Protein AF-A0A9E8LY35-F1 (afdb_monomer_lite)

Organism: NCBI:txid2980027

InterPro domains:
  IPR018647 Schlafen group 3-like, DNA/RNA helicase domain [PF09848] (16-147)
  IPR027417 P-loop containing nucleoside triphosphate hydrolase [G3DSA:3.40.50.300] (6-146)
  IPR027417 P-loop containing nucleoside triphosphate hydrolase [SSF52540] (18-127)

Foldseek 3Di:
DDPVVVCCCPVVVDPDDDLVRCCVPCQPPPVVVQQVAQEDEAEQQQQDFQVSNVSVLVSCVPHNHHYHYDHDLVDDDDPRGCNCVVVVVVVVVPPPDDDDDDPDDPDDDPLRVQVVVCQFFVVSDDPPRDNPFKDKDKFQDLVVLLVVVVVVVVVVAQEEDADDDPPDDFPNVSRDDPPHHYPVRCPVHDDQKYKYKDWPQWDDDPGGTDGDDRVPDDDGGIIMMMIGD

Radius of gyration: 21.64 Å; chains: 1; bounding box: 52×40×58 Å

Secondary structure (DSSP, 8-state):
--HHHHHHHHTT------HHHHIIIIIIS-GGGGGG-SEEEETTGGGSBHHHHHHHHHHHTTS--EEEE---TT--S-TTB-TTHHHHHHHHHGGG----------S--HHHHHHHHHHHBGGG--TT---TT--EEEES-HHHHHHHHHHHHHTT-EEEBP---SSS--GGGGT--TTSPBHHHHTT---SSEEEEEETTEEEETTEEEE--TTS------EEEEEE-

pLDDT: mean 79.54, std 11.93, range [40.38, 96.0]

Structure (mmCIF, N/CA/C/O backbone):
data_AF-A0A9E8LY35-F1
#
_entry.id   AF-A0A9E8LY35-F1
#
loop_
_atom_site.group_PDB
_atom_site.id
_atom_site.type_symbol
_atom_site.label_atom_id
_atom_site.label_alt_id
_atom_site.label_comp_id
_atom_site.label_asym_id
_atom_site.label_entity_id
_atom_site.label_seq_id
_atom_site.pdbx_PDB_ins_code
_atom_site.Cartn_x
_atom_site.Cartn_y
_atom_site.Cartn_z
_atom_site.occupancy
_atom_site.B_iso_or_equiv
_atom_site.auth_seq_id
_atom_site.auth_comp_id
_atom_site.auth_asym_id
_atom_site.auth_atom_id
_atom_site.pdbx_PDB_model_num
ATOM 1 N N . MET A 1 1 ? -11.892 3.311 -1.406 1.00 75.00 1 MET A N 1
ATOM 2 C CA . MET A 1 1 ? -12.241 1.922 -1.017 1.00 75.00 1 MET A CA 1
ATOM 3 C C . MET A 1 1 ? -12.000 1.035 -2.229 1.00 75.00 1 MET A C 1
ATOM 5 O O . MET A 1 1 ? -12.275 1.505 -3.324 1.00 75.00 1 MET A O 1
ATOM 9 N N . SER A 1 2 ? -11.465 -0.175 -2.051 1.00 77.62 2 SER A N 1
ATOM 10 C CA . SER A 1 2 ? -11.182 -1.115 -3.145 1.00 77.62 2 SER A CA 1
ATOM 11 C C . SER A 1 2 ? -12.409 -1.964 -3.504 1.00 77.62 2 SER A C 1
ATOM 13 O O . SER A 1 2 ? -13.390 -2.001 -2.756 1.00 77.62 2 SER A O 1
ATOM 15 N N . ASN A 1 3 ? -12.335 -2.698 -4.619 1.00 81.75 3 ASN A N 1
ATOM 16 C CA . ASN A 1 3 ? -13.370 -3.657 -5.027 1.00 81.75 3 ASN A CA 1
ATOM 17 C C . ASN A 1 3 ? -13.615 -4.741 -3.969 1.00 81.75 3 ASN A C 1
ATOM 19 O O . ASN A 1 3 ? -14.764 -5.099 -3.720 1.00 81.75 3 ASN A O 1
ATOM 23 N N . GLY A 1 4 ? -12.563 -5.197 -3.281 1.00 84.31 4 GLY A N 1
ATOM 24 C CA . GLY A 1 4 ? -12.691 -6.137 -2.165 1.00 84.31 4 GLY A CA 1
ATOM 25 C C . GLY A 1 4 ? -13.572 -5.591 -1.038 1.00 84.31 4 GLY A C 1
ATOM 26 O O . GLY A 1 4 ? -14.455 -6.293 -0.549 1.00 84.31 4 GLY A O 1
ATOM 27 N N . HIS A 1 5 ? -13.421 -4.308 -0.686 1.00 88.94 5 HIS A N 1
ATOM 28 C CA . HIS A 1 5 ? -14.294 -3.670 0.302 1.00 88.94 5 HIS A CA 1
ATOM 29 C C . HIS A 1 5 ? -15.746 -3.609 -0.175 1.00 88.94 5 HIS A C 1
ATOM 31 O O . HIS A 1 5 ? -16.649 -3.907 0.601 1.00 88.94 5 HIS A O 1
ATOM 37 N N . TYR A 1 6 ? -15.991 -3.258 -1.441 1.00 89.75 6 TYR A N 1
ATOM 38 C CA . TYR A 1 6 ? -17.353 -3.248 -1.982 1.00 89.75 6 TYR A CA 1
ATOM 39 C C . TYR A 1 6 ? -17.985 -4.638 -1.970 1.00 89.75 6 TYR A C 1
ATOM 41 O O . TYR A 1 6 ? -19.147 -4.757 -1.593 1.00 89.75 6 TYR A O 1
ATOM 49 N N . LYS A 1 7 ? -17.217 -5.685 -2.283 1.00 92.62 7 LYS A N 1
ATOM 50 C CA . LYS A 1 7 ? -17.670 -7.074 -2.182 1.00 92.62 7 LYS A CA 1
ATOM 51 C C . LYS A 1 7 ? -18.081 -7.428 -0.750 1.00 92.62 7 LYS A C 1
ATOM 53 O O . LYS A 1 7 ? -19.200 -7.875 -0.524 1.00 92.62 7 LYS A O 1
ATOM 58 N N . LEU A 1 8 ? -17.218 -7.151 0.232 1.00 92.88 8 LEU A N 1
ATOM 59 C CA . LEU A 1 8 ? -17.510 -7.380 1.654 1.00 92.88 8 LEU A CA 1
ATOM 60 C C . LEU A 1 8 ? -18.767 -6.635 2.124 1.00 92.88 8 LEU A C 1
ATOM 62 O O . LEU A 1 8 ? -19.577 -7.201 2.856 1.00 92.88 8 LEU A O 1
ATOM 66 N N . LYS A 1 9 ? -18.967 -5.388 1.679 1.00 93.88 9 LYS A N 1
ATOM 67 C CA . LYS A 1 9 ? -20.172 -4.614 2.007 1.00 93.88 9 LYS A CA 1
ATOM 68 C C . LYS A 1 9 ? -21.427 -5.183 1.351 1.00 93.88 9 LYS A C 1
ATOM 70 O O . LYS A 1 9 ? -22.419 -5.405 2.036 1.00 93.88 9 LYS A O 1
ATOM 75 N N . ASN A 1 10 ? -21.388 -5.379 0.036 1.00 94.06 10 ASN A N 1
ATOM 76 C CA . ASN A 1 10 ? -22.581 -5.629 -0.769 1.00 94.06 10 ASN A CA 1
ATOM 77 C C . ASN A 1 10 ? -23.027 -7.094 -0.715 1.00 94.06 10 ASN A C 1
ATOM 79 O O . ASN A 1 10 ? -24.223 -7.356 -0.683 1.00 94.06 10 ASN A O 1
ATOM 83 N N . GLU A 1 11 ? -22.083 -8.036 -0.694 1.00 96.00 11 GLU A N 1
ATOM 84 C CA . GLU A 1 11 ? -22.383 -9.474 -0.722 1.00 96.00 11 GLU A CA 1
ATOM 85 C C . GLU A 1 11 ? -22.398 -10.092 0.678 1.00 96.00 11 GLU A C 1
ATOM 87 O O . GLU A 1 11 ? -23.192 -10.988 0.947 1.00 96.00 11 GLU A O 1
ATOM 92 N N . TYR A 1 12 ? -21.542 -9.605 1.583 1.00 95.19 12 TYR A N 1
ATOM 93 C CA . TYR A 1 12 ? -21.370 -10.192 2.918 1.00 95.19 12 TYR A CA 1
ATOM 94 C C . TYR A 1 12 ? -21.904 -9.309 4.055 1.00 95.19 12 TYR A C 1
ATOM 96 O O . TYR A 1 12 ? -21.803 -9.685 5.221 1.00 95.19 12 TYR A O 1
ATOM 104 N N . GLY A 1 13 ? -22.459 -8.132 3.746 1.00 93.88 13 GLY A N 1
ATOM 105 C CA . GLY A 1 13 ? -23.106 -7.256 4.727 1.00 93.88 13 GLY A CA 1
ATOM 106 C C . GLY A 1 13 ? -22.159 -6.576 5.721 1.00 93.88 13 GLY A C 1
ATOM 107 O O . GLY A 1 13 ? -22.607 -6.104 6.768 1.00 93.88 13 GLY A O 1
ATOM 108 N N . TRP A 1 14 ? -20.855 -6.507 5.434 1.00 93.62 14 TRP A N 1
ATOM 109 C CA . TRP A 1 14 ? -19.897 -5.869 6.337 1.00 93.62 14 TRP A CA 1
ATOM 110 C C . TRP A 1 14 ? -20.122 -4.354 6.410 1.00 93.62 14 TRP A C 1
ATOM 112 O O . TRP A 1 14 ? -20.257 -3.665 5.397 1.00 93.62 14 TRP A O 1
ATOM 122 N N . LYS A 1 15 ? -20.086 -3.795 7.623 1.00 93.19 15 LYS A N 1
ATOM 123 C CA . LYS A 1 15 ? -20.169 -2.345 7.853 1.00 93.19 15 LYS A CA 1
ATOM 124 C C . LYS A 1 15 ? -18.794 -1.692 7.694 1.00 93.19 15 LYS A C 1
ATOM 126 O O . LYS A 1 15 ? -18.119 -1.403 8.674 1.00 93.19 15 LYS A O 1
ATOM 131 N N . ILE A 1 16 ? -18.382 -1.466 6.448 1.00 94.06 16 ILE A N 1
ATOM 132 C CA . ILE A 1 16 ? -17.084 -0.851 6.127 1.00 94.06 16 ILE A CA 1
ATOM 133 C C . ILE A 1 16 ? -17.268 0.629 5.782 1.00 94.06 16 ILE A C 1
ATOM 135 O O . ILE A 1 16 ? -18.090 0.987 4.930 1.00 94.06 16 ILE A O 1
ATOM 139 N N . TYR A 1 17 ? -16.464 1.485 6.407 1.00 92.75 17 TYR A N 1
ATOM 140 C CA . TYR A 1 17 ? -16.446 2.926 6.177 1.00 92.75 17 TYR A CA 1
ATOM 141 C C . TYR A 1 17 ? -15.041 3.368 5.784 1.00 92.75 17 TYR A C 1
ATOM 143 O O . TYR A 1 17 ? -14.055 2.872 6.323 1.00 92.75 17 TYR A O 1
ATOM 151 N N . SER A 1 18 ? -14.942 4.328 4.862 1.00 91.88 18 SER A N 1
ATOM 152 C CA . SER A 1 18 ? -13.692 5.073 4.726 1.00 91.88 18 SER A CA 1
ATOM 153 C C . SER A 1 18 ? -13.450 5.883 6.003 1.00 91.88 18 SER A C 1
ATOM 155 O O . SER A 1 18 ? -14.410 6.274 6.670 1.00 91.88 18 SER A O 1
ATOM 157 N N . ILE A 1 19 ? -12.193 6.205 6.328 1.00 91.31 19 ILE A N 1
ATOM 158 C CA . ILE A 1 19 ? -11.890 7.065 7.486 1.00 91.31 19 ILE A CA 1
ATOM 159 C C . ILE A 1 19 ? -12.634 8.401 7.394 1.00 91.31 19 ILE A C 1
ATOM 161 O O . ILE A 1 19 ? -13.182 8.881 8.382 1.00 91.31 19 ILE A O 1
ATOM 165 N N . LYS A 1 20 ? -12.716 8.984 6.194 1.00 90.75 20 LYS A N 1
ATOM 166 C CA . LYS A 1 20 ? -13.448 10.232 5.960 1.00 90.75 20 LYS A CA 1
ATOM 167 C C . LYS A 1 20 ? -14.929 10.098 6.327 1.00 90.75 20 LYS A C 1
ATOM 169 O O . LYS A 1 20 ? -15.464 10.974 7.006 1.00 90.75 20 LYS A O 1
ATOM 174 N N . ASP A 1 21 ? -15.577 9.014 5.906 1.00 92.25 21 ASP A N 1
ATOM 175 C CA . ASP A 1 21 ? -16.990 8.769 6.210 1.00 92.25 21 ASP A CA 1
ATOM 176 C C . ASP A 1 21 ? -17.200 8.424 7.682 1.00 92.25 21 ASP A C 1
ATOM 178 O O . ASP A 1 21 ? -18.180 8.866 8.275 1.00 92.25 21 ASP A O 1
ATOM 182 N N . PHE A 1 22 ? -16.274 7.679 8.289 1.00 93.00 22 PHE A N 1
ATOM 183 C CA . PHE A 1 22 ? -16.310 7.367 9.713 1.00 93.00 22 PHE A CA 1
ATOM 184 C C . PHE A 1 22 ? -16.227 8.645 10.556 1.00 93.00 22 PHE A C 1
ATOM 186 O O . PHE A 1 22 ? -17.107 8.904 11.376 1.00 93.00 22 PHE A O 1
ATOM 193 N N . VAL A 1 23 ? -15.239 9.504 10.281 1.00 92.25 23 VAL A N 1
ATOM 194 C CA . VAL A 1 23 ? -15.085 10.802 10.952 1.00 92.25 23 VAL A CA 1
ATOM 195 C C . VAL A 1 23 ? -16.330 11.662 10.761 1.00 92.25 23 VAL A C 1
ATOM 197 O O . VAL A 1 23 ? -16.847 12.231 11.717 1.00 92.25 23 VAL A O 1
ATOM 200 N N . LYS A 1 24 ? -16.861 11.737 9.539 1.00 92.38 24 LYS A N 1
ATOM 201 C CA . LYS A 1 24 ? -18.068 12.520 9.270 1.00 92.38 24 LYS A CA 1
ATOM 202 C C . LYS A 1 24 ? -19.278 11.996 10.050 1.00 92.38 24 LYS A C 1
ATOM 204 O O . LYS A 1 24 ? -19.967 12.781 10.688 1.00 92.38 24 LYS A O 1
ATOM 209 N N . ASN A 1 25 ? -19.543 10.693 9.995 1.00 90.38 25 ASN A N 1
ATOM 210 C CA . ASN A 1 25 ? -20.810 10.127 10.459 1.00 90.38 25 ASN A CA 1
ATOM 211 C C . ASN A 1 25 ? -20.830 9.802 11.956 1.00 90.38 25 ASN A C 1
ATOM 213 O O . ASN A 1 25 ? -21.888 9.920 12.567 1.00 90.38 25 ASN A O 1
ATOM 217 N N . PHE A 1 26 ? -19.695 9.398 12.528 1.00 91.12 26 PHE A N 1
ATOM 218 C CA . PHE A 1 26 ? -19.606 8.929 13.914 1.00 91.12 26 PHE A CA 1
ATOM 219 C C . PHE A 1 26 ? -18.856 9.903 14.819 1.00 91.12 26 PHE A C 1
ATOM 221 O O . PHE A 1 26 ? -19.212 10.032 15.978 1.00 91.12 26 PHE A O 1
ATOM 228 N N . ILE A 1 27 ? -17.840 10.608 14.315 1.00 90.94 27 ILE A N 1
ATOM 229 C CA . ILE A 1 27 ? -17.028 11.504 15.157 1.00 90.94 27 ILE A CA 1
ATOM 230 C C . ILE A 1 27 ? -17.619 12.915 15.198 1.00 90.94 27 ILE A C 1
ATOM 232 O O . ILE A 1 27 ? -17.757 13.494 16.268 1.00 90.94 27 ILE A O 1
ATOM 236 N N . ASN A 1 28 ? -17.994 13.471 14.044 1.00 90.75 28 ASN A N 1
ATOM 237 C CA . ASN A 1 28 ? -18.470 14.853 13.965 1.00 90.75 28 ASN A CA 1
ATOM 238 C C . ASN A 1 28 ? -19.978 14.996 14.210 1.00 90.75 28 ASN A C 1
ATOM 240 O O . ASN A 1 28 ? -20.406 16.027 14.718 1.00 90.75 28 ASN A O 1
ATOM 244 N N . ASN A 1 29 ? -20.778 14.006 13.803 1.00 87.12 29 ASN A N 1
ATOM 245 C CA . ASN A 1 29 ? -22.237 14.136 13.801 1.00 87.12 29 ASN A CA 1
ATOM 246 C C . ASN A 1 29 ? -22.914 13.521 15.031 1.00 87.12 29 ASN A C 1
ATOM 248 O O . ASN A 1 29 ? -23.852 14.112 15.553 1.00 87.12 29 ASN A O 1
ATOM 252 N N . ASP A 1 30 ? -22.510 12.318 15.445 1.00 85.75 30 ASP A N 1
ATOM 253 C CA . ASP A 1 30 ? -23.218 11.561 16.483 1.00 85.75 30 ASP A CA 1
ATOM 254 C C . ASP A 1 30 ? -22.309 10.493 17.106 1.00 85.75 30 ASP A C 1
ATOM 256 O O . ASP A 1 30 ? -22.249 9.346 16.649 1.00 85.75 30 ASP A O 1
ATOM 260 N N . THR A 1 31 ? -21.578 10.894 18.146 1.00 87.75 31 THR A N 1
ATOM 261 C CA . THR A 1 31 ? -20.615 10.031 18.843 1.00 87.75 31 THR A CA 1
ATOM 262 C C . THR A 1 31 ? -21.286 8.981 19.721 1.00 87.75 31 THR A C 1
ATOM 264 O O . THR A 1 31 ? -20.650 7.984 20.060 1.00 87.75 31 THR A O 1
ATOM 267 N N . GLU A 1 32 ? -22.571 9.131 20.052 1.00 88.12 32 GLU A N 1
ATOM 268 C CA . GLU A 1 32 ? -23.306 8.162 20.871 1.00 88.12 32 GLU A CA 1
ATOM 269 C C . GLU A 1 32 ? -23.565 6.853 20.130 1.00 88.12 32 GLU A C 1
ATOM 271 O O . GLU A 1 32 ? -23.595 5.785 20.741 1.00 88.12 32 GLU A O 1
ATOM 276 N N . LYS A 1 33 ? -23.618 6.886 18.794 1.00 87.25 33 LYS A N 1
ATOM 277 C CA . LYS A 1 33 ? -23.679 5.663 17.981 1.00 87.25 33 LYS A CA 1
ATOM 278 C C . LYS A 1 33 ? -22.518 4.712 18.249 1.00 87.25 33 LYS A C 1
ATOM 280 O O . LYS A 1 33 ? -22.701 3.505 18.121 1.00 87.25 33 LYS A O 1
ATOM 285 N N . ILE A 1 34 ? -21.354 5.227 18.643 1.00 89.50 34 ILE A N 1
ATOM 286 C CA . ILE A 1 34 ? -20.176 4.409 18.955 1.00 89.50 34 ILE A CA 1
ATOM 287 C C . ILE A 1 34 ? -20.436 3.515 20.171 1.00 89.50 34 ILE A C 1
ATOM 289 O O . ILE A 1 34 ? -20.004 2.368 20.171 1.00 89.50 34 ILE A O 1
ATOM 293 N N . ASN A 1 35 ? -21.203 3.984 21.160 1.00 88.00 35 ASN A N 1
ATOM 294 C CA . ASN A 1 35 ? -21.520 3.205 22.362 1.00 88.00 35 ASN A CA 1
ATOM 295 C C . ASN A 1 35 ? -22.354 1.949 22.062 1.00 88.00 35 ASN A C 1
ATOM 297 O O . ASN A 1 35 ? -22.346 1.004 22.843 1.00 88.00 35 ASN A O 1
ATOM 301 N N . SER A 1 36 ? -23.043 1.916 20.917 1.00 88.19 36 SER A N 1
ATOM 302 C CA . SER A 1 36 ? -23.793 0.741 20.453 1.00 88.19 36 SER A CA 1
ATOM 303 C C . SER A 1 36 ? -22.945 -0.289 19.695 1.00 88.19 36 SER A C 1
ATOM 305 O O . SER A 1 36 ? -23.478 -1.295 19.229 1.00 88.19 36 SER A O 1
ATOM 307 N N . ILE A 1 37 ? -21.645 -0.032 19.515 1.00 90.38 37 ILE A N 1
ATOM 308 C CA . ILE A 1 37 ? -20.743 -0.875 18.732 1.00 90.38 37 ILE A CA 1
ATOM 309 C C . ILE A 1 37 ? -19.847 -1.677 19.674 1.00 90.38 37 ILE A C 1
ATOM 311 O O . ILE A 1 37 ? -19.083 -1.108 20.449 1.00 90.38 37 ILE A O 1
ATOM 315 N N . ASP A 1 38 ? -19.877 -3.003 19.545 1.00 91.12 38 ASP A N 1
ATOM 316 C CA . ASP A 1 38 ? -19.017 -3.884 20.343 1.00 91.12 38 ASP A CA 1
ATOM 317 C C . ASP A 1 38 ? -17.540 -3.762 19.948 1.00 91.12 38 ASP A C 1
ATOM 319 O O . ASP A 1 38 ? -16.659 -3.680 20.808 1.00 91.12 38 ASP A O 1
ATOM 323 N N . PHE A 1 39 ? -17.273 -3.750 18.636 1.00 90.81 39 PHE A N 1
ATOM 324 C CA . PHE A 1 39 ? -15.926 -3.734 18.074 1.00 90.81 39 PHE A CA 1
ATOM 325 C C . PHE A 1 39 ? -15.794 -2.794 16.878 1.00 90.81 39 PHE A C 1
ATOM 327 O O . PHE A 1 39 ? -16.607 -2.821 15.952 1.00 90.81 39 PHE A O 1
ATOM 334 N N . ILE A 1 40 ? -14.707 -2.026 16.862 1.00 92.50 40 ILE A N 1
ATOM 335 C CA . ILE A 1 40 ? -14.281 -1.213 15.723 1.00 92.50 40 ILE A CA 1
ATOM 336 C C . ILE A 1 40 ? -12.888 -1.671 15.306 1.00 92.50 40 ILE A C 1
ATOM 338 O O . ILE A 1 40 ? -11.975 -1.754 16.126 1.00 92.50 40 ILE A O 1
ATOM 342 N N . ILE A 1 41 ? -12.726 -1.970 14.020 1.00 93.88 41 ILE A N 1
ATOM 343 C CA . ILE A 1 41 ? -11.450 -2.397 13.452 1.00 93.88 41 ILE A CA 1
ATOM 344 C C . ILE A 1 41 ? -10.965 -1.303 12.506 1.00 93.88 41 ILE A C 1
ATOM 346 O O . ILE A 1 41 ? -11.639 -0.966 11.532 1.00 93.88 41 ILE A O 1
ATOM 350 N N . PHE A 1 42 ? -9.792 -0.760 12.806 1.00 91.25 42 PHE A N 1
ATOM 351 C CA . PHE A 1 42 ? -9.068 0.181 11.969 1.00 91.25 42 PHE A CA 1
ATOM 352 C C . PHE A 1 42 ? -7.990 -0.579 11.211 1.00 91.25 42 PHE A C 1
ATOM 354 O O . PHE A 1 42 ? -6.968 -0.945 11.794 1.00 91.25 42 PHE A O 1
ATOM 361 N N . ASP A 1 43 ? -8.245 -0.821 9.926 1.00 89.62 43 ASP A N 1
ATOM 362 C CA . ASP A 1 43 ? -7.268 -1.447 9.041 1.00 89.62 43 ASP A CA 1
ATOM 363 C C . ASP A 1 43 ? -6.299 -0.429 8.434 1.00 89.62 43 ASP A C 1
ATOM 365 O O . ASP A 1 43 ? -6.697 0.704 8.150 1.00 89.62 43 ASP A O 1
ATOM 369 N N . GLU A 1 44 ? -5.036 -0.833 8.252 1.00 85.31 44 GLU A N 1
ATOM 370 C CA . GLU A 1 44 ? -3.940 0.019 7.757 1.00 85.31 44 GLU A CA 1
ATOM 371 C C . GLU A 1 44 ? -3.908 1.386 8.470 1.00 85.31 44 GLU A C 1
ATOM 373 O O . GLU A 1 44 ? -3.785 2.451 7.852 1.00 85.31 44 GLU A O 1
ATOM 378 N N . ALA A 1 45 ? -4.067 1.368 9.799 1.00 87.69 45 ALA A N 1
ATOM 379 C CA . ALA A 1 45 ? -4.319 2.554 10.611 1.00 87.69 45 ALA A CA 1
ATOM 380 C C . ALA A 1 45 ? -3.219 3.618 10.477 1.00 87.69 45 ALA A C 1
ATOM 382 O O . ALA A 1 45 ? -3.486 4.810 10.661 1.00 87.69 45 ALA A O 1
ATOM 383 N N . GLN A 1 46 ? -2.002 3.216 10.101 1.00 83.31 46 GLN A N 1
ATOM 384 C CA . GLN A 1 46 ? -0.886 4.121 9.857 1.00 83.31 46 GLN A CA 1
ATOM 385 C C . GLN A 1 46 ? -1.115 5.099 8.686 1.00 83.31 46 GLN A C 1
ATOM 387 O O . GLN A 1 46 ? -0.544 6.188 8.650 1.00 83.31 46 GLN A O 1
ATOM 392 N N . ARG A 1 47 ? -2.013 4.764 7.752 1.00 79.88 47 ARG A N 1
ATOM 393 C CA . ARG A 1 47 ? -2.343 5.611 6.590 1.00 79.88 47 ARG A CA 1
ATOM 394 C C . ARG A 1 47 ? -3.400 6.670 6.876 1.00 79.88 47 ARG A C 1
ATOM 396 O O . ARG A 1 47 ? -3.772 7.450 6.001 1.00 79.88 47 ARG A O 1
ATOM 403 N N . THR A 1 48 ? -3.921 6.711 8.099 1.00 84.56 48 THR A N 1
ATOM 404 C CA . THR A 1 48 ? -4.868 7.752 8.493 1.00 84.56 48 THR A CA 1
ATOM 405 C C . THR A 1 48 ? -4.137 9.071 8.711 1.00 84.56 48 THR A C 1
ATOM 407 O O . THR A 1 48 ? -3.123 9.109 9.406 1.00 84.56 48 THR A O 1
ATOM 410 N N . TYR A 1 49 ? -4.675 10.174 8.182 1.00 83.19 49 TYR A N 1
ATOM 411 C CA . TYR A 1 49 ? -4.123 11.502 8.436 1.00 83.19 49 TYR A CA 1
ATOM 412 C C . TYR A 1 49 ? -4.071 11.805 9.933 1.00 83.19 49 TYR A C 1
ATOM 414 O O . TYR A 1 49 ? -5.026 11.565 10.675 1.00 83.19 49 TYR A O 1
ATOM 422 N N . SER A 1 50 ? -2.962 12.403 10.360 1.00 80.38 50 SER A N 1
ATOM 423 C CA . SER A 1 50 ? -2.684 12.688 11.770 1.00 80.38 50 SER A CA 1
ATOM 424 C C . SER A 1 50 ? -3.838 13.384 12.509 1.00 80.38 50 SER A C 1
ATOM 426 O O . SER A 1 50 ? -4.229 12.960 13.589 1.00 80.38 50 SER A O 1
ATOM 428 N N . ASN A 1 51 ? -4.419 14.424 11.908 1.00 82.56 51 ASN A N 1
ATOM 429 C CA . ASN A 1 51 ? -5.512 15.203 12.498 1.00 82.56 51 ASN A CA 1
ATOM 430 C C . ASN A 1 51 ? -6.832 14.419 12.616 1.00 82.56 51 ASN A C 1
ATOM 432 O O . ASN A 1 51 ? -7.630 14.682 13.512 1.00 82.56 51 ASN A O 1
ATOM 436 N N . GLN A 1 52 ? -7.095 13.488 11.697 1.00 87.62 52 GLN A N 1
ATOM 437 C CA . GLN A 1 52 ? -8.257 12.605 11.768 1.00 87.62 52 GLN A CA 1
ATOM 438 C C . GLN A 1 52 ? -8.057 11.567 12.862 1.00 87.62 52 GLN A C 1
ATOM 440 O O . GLN A 1 52 ? -8.979 11.330 13.636 1.00 87.62 52 GLN A O 1
ATOM 445 N N . MET A 1 53 ? -6.852 11.001 12.946 1.00 85.06 53 MET A N 1
ATOM 446 C CA . MET A 1 53 ? -6.500 10.032 13.975 1.00 85.06 53 MET A CA 1
ATOM 447 C C . MET A 1 53 ? -6.639 10.658 15.367 1.00 85.06 53 MET A C 1
ATOM 449 O O . MET A 1 53 ? -7.391 10.140 16.178 1.00 85.06 53 MET A O 1
ATOM 453 N N . GLU A 1 54 ? -6.049 11.829 15.618 1.00 83.44 54 GLU A N 1
ATOM 454 C CA . GLU A 1 54 ? -6.176 12.534 16.908 1.00 83.44 54 GLU A CA 1
ATOM 455 C C . GLU A 1 54 ? -7.644 12.722 17.342 1.00 83.44 54 GLU A C 1
ATOM 457 O O . GLU A 1 54 ? -7.988 12.424 18.484 1.00 83.44 54 GLU A O 1
ATOM 462 N N . LYS A 1 55 ? -8.533 13.119 16.419 1.00 87.69 55 LYS A N 1
ATOM 463 C CA . LYS A 1 55 ? -9.977 13.264 16.693 1.00 87.69 55 LYS A CA 1
ATOM 464 C C . LYS A 1 55 ? -10.683 11.943 16.981 1.00 87.69 55 LYS A C 1
ATOM 466 O O . LYS A 1 55 ? -11.556 11.884 17.842 1.00 87.69 55 LYS A O 1
ATOM 471 N N . ILE A 1 56 ? -10.362 10.899 16.218 1.00 89.69 56 ILE A N 1
ATOM 472 C CA . ILE A 1 56 ? -10.928 9.563 16.426 1.00 89.69 56 ILE A CA 1
ATOM 473 C C . ILE A 1 56 ? -10.573 9.097 17.835 1.00 89.69 56 ILE A C 1
ATOM 475 O O . ILE A 1 56 ? -11.445 8.696 18.599 1.00 89.69 56 ILE A O 1
ATOM 479 N N . LEU A 1 57 ? -9.301 9.215 18.192 1.00 85.19 57 LEU A N 1
ATOM 480 C CA . LEU A 1 57 ? -8.774 8.720 19.450 1.00 85.19 57 LEU A CA 1
ATOM 481 C C . LEU A 1 57 ? -9.324 9.482 20.654 1.00 85.19 57 LEU A C 1
ATOM 483 O O . LEU A 1 57 ? -9.706 8.845 21.630 1.00 85.19 57 LEU A O 1
ATOM 487 N N . SER A 1 58 ? -9.442 10.812 20.570 1.00 85.44 58 SER A N 1
ATOM 488 C CA . SER A 1 58 ? -10.038 11.610 21.648 1.00 85.44 58 SER A CA 1
ATOM 489 C C . SER A 1 58 ? -11.493 11.235 21.915 1.00 85.44 58 SER A C 1
ATOM 491 O O . SER A 1 58 ? -11.933 11.265 23.053 1.00 85.44 58 SER A O 1
ATOM 493 N N . VAL A 1 59 ? -12.255 10.876 20.875 1.00 88.12 59 VAL A N 1
ATOM 494 C CA . VAL A 1 59 ? -13.648 10.446 21.051 1.00 88.12 59 VAL A CA 1
ATOM 495 C C . VAL A 1 59 ? -13.724 9.026 21.591 1.00 88.12 59 VAL A C 1
ATOM 497 O O . VAL A 1 59 ? -14.554 8.763 22.449 1.00 88.12 59 VAL A O 1
ATOM 500 N N . LEU A 1 60 ? -12.889 8.109 21.101 1.00 86.06 60 LEU A N 1
ATOM 501 C CA . LEU A 1 60 ? -12.938 6.702 21.504 1.00 86.06 60 LEU A CA 1
ATOM 502 C C . LEU A 1 60 ? -12.512 6.468 22.958 1.00 86.06 60 LEU A C 1
ATOM 504 O O . LEU A 1 60 ? -12.954 5.483 23.540 1.00 86.06 60 LEU A O 1
ATOM 508 N N . GLN A 1 61 ? -11.699 7.355 23.543 1.00 80.88 61 GLN A N 1
ATOM 509 C CA . GLN A 1 61 ? -11.273 7.263 24.947 1.00 80.88 61 GLN A CA 1
ATOM 510 C C . GLN A 1 61 ? -12.451 7.200 25.931 1.00 80.88 61 GLN A C 1
ATOM 512 O O . GLN A 1 61 ? -12.378 6.470 26.915 1.00 80.88 61 GLN A O 1
ATOM 517 N N . ASP A 1 62 ? -13.552 7.890 25.628 1.00 81.12 62 ASP A N 1
ATOM 518 C CA . ASP A 1 62 ? -14.729 7.971 26.501 1.00 81.12 62 ASP A CA 1
ATOM 519 C C . ASP A 1 62 ? -15.846 6.985 26.106 1.00 81.12 62 ASP A C 1
ATOM 521 O O . ASP A 1 62 ? -16.997 7.135 26.527 1.00 81.12 62 ASP A O 1
ATOM 525 N N . LYS A 1 63 ? -15.555 5.999 25.246 1.00 83.81 63 LYS A N 1
ATOM 526 C CA . LYS A 1 63 ? -16.562 5.084 24.682 1.00 83.81 63 LYS A CA 1
ATOM 527 C C . LYS A 1 63 ? -16.288 3.637 25.076 1.00 83.81 63 LYS A C 1
ATOM 529 O O . LYS A 1 63 ? -15.153 3.216 25.258 1.00 83.81 63 LYS A O 1
ATOM 534 N N . SER A 1 64 ? -17.354 2.843 25.166 1.00 79.19 64 SER A N 1
ATOM 535 C CA . SER A 1 64 ? -17.280 1.427 25.559 1.00 79.19 64 SER A CA 1
ATOM 536 C C . SER A 1 64 ? -16.803 0.484 24.447 1.00 79.19 64 SER A C 1
ATOM 538 O O . SER A 1 64 ? -16.573 -0.699 24.704 1.00 79.19 64 SER A O 1
ATOM 540 N N . ALA A 1 65 ? -16.686 0.980 23.213 1.00 85.50 65 ALA A N 1
ATOM 541 C CA . ALA A 1 65 ? -16.347 0.175 22.047 1.00 85.50 65 ALA A CA 1
ATOM 542 C C . ALA A 1 65 ? -14.902 -0.339 22.112 1.00 85.50 65 ALA A C 1
ATOM 544 O O . ALA A 1 65 ? -13.950 0.428 22.273 1.00 85.50 65 ALA A O 1
ATOM 545 N N . LYS A 1 66 ? -14.712 -1.645 21.903 1.00 88.31 66 LYS A N 1
ATOM 546 C CA . LYS A 1 66 ? -13.369 -2.226 21.809 1.00 88.31 66 LYS A CA 1
ATOM 547 C C . LYS A 1 66 ? -12.776 -1.921 20.442 1.00 88.31 66 LYS A C 1
ATOM 549 O O . LYS A 1 66 ? -13.396 -2.188 19.415 1.00 88.31 66 LYS A O 1
ATOM 554 N N . CYS A 1 67 ? -11.555 -1.404 20.419 1.00 89.12 67 CYS A N 1
ATOM 555 C CA . CYS A 1 67 ? -10.895 -1.027 19.176 1.00 89.12 67 CYS A CA 1
ATOM 556 C C . CYS A 1 67 ? -9.710 -1.946 18.873 1.00 89.12 67 CYS A C 1
ATOM 558 O O . CYS A 1 67 ? -8.935 -2.294 19.763 1.00 89.12 67 CYS A O 1
ATOM 560 N N . ILE A 1 68 ? -9.567 -2.327 17.606 1.00 90.81 68 ILE A N 1
ATOM 561 C CA . ILE A 1 68 ? -8.405 -3.046 17.080 1.00 90.81 68 ILE A CA 1
ATOM 562 C C . ILE A 1 68 ? -7.782 -2.175 15.996 1.00 90.81 68 ILE A C 1
ATOM 564 O O . ILE A 1 68 ? -8.469 -1.776 15.061 1.00 90.81 68 ILE A O 1
ATOM 568 N N . PHE A 1 69 ? -6.485 -1.910 16.113 1.00 88.81 69 PHE A N 1
ATOM 569 C CA . PHE A 1 69 ? -5.712 -1.172 15.118 1.00 88.81 69 PHE A CA 1
ATOM 570 C C . PHE A 1 69 ? -4.680 -2.118 14.504 1.00 88.81 69 PHE A C 1
ATOM 572 O O . PHE A 1 69 ? -3.783 -2.585 15.209 1.00 88.81 69 PHE A O 1
ATOM 579 N N . SER A 1 70 ? -4.795 -2.415 13.210 1.00 89.62 70 SER A N 1
ATOM 580 C CA . SER A 1 70 ? -3.724 -3.065 12.446 1.00 89.62 70 SER A CA 1
ATOM 581 C C . SER A 1 70 ? -2.879 -2.002 11.757 1.00 89.62 70 SER A C 1
ATOM 583 O O . SER A 1 70 ? -3.408 -1.069 11.152 1.00 89.62 70 SER A O 1
ATOM 585 N N . TYR A 1 71 ? -1.556 -2.125 11.862 1.00 84.94 71 TYR A N 1
ATOM 586 C CA . TYR A 1 71 ? -0.630 -1.226 11.182 1.00 84.94 71 TYR A CA 1
ATOM 587 C C . TYR A 1 71 ? 0.750 -1.855 10.954 1.00 84.94 71 TYR A C 1
ATOM 589 O O . TYR A 1 71 ? 1.159 -2.753 11.693 1.00 84.94 71 TYR A O 1
ATOM 597 N N . ASP A 1 72 ? 1.475 -1.365 9.943 1.00 80.94 72 ASP A N 1
ATOM 598 C CA . ASP A 1 72 ? 2.896 -1.659 9.708 1.00 80.94 72 ASP A CA 1
ATOM 599 C C . ASP A 1 72 ? 3.706 -0.346 9.735 1.00 80.94 72 ASP A C 1
ATOM 601 O O . ASP A 1 72 ? 3.560 0.479 8.829 1.00 80.94 72 ASP A O 1
ATOM 605 N N . PRO A 1 73 ? 4.578 -0.131 10.741 1.00 73.00 73 PRO A N 1
ATOM 606 C CA . PRO A 1 73 ? 5.342 1.106 10.900 1.00 73.00 73 PRO A CA 1
ATOM 607 C C . PRO A 1 73 ? 6.442 1.293 9.846 1.00 73.00 73 PRO A C 1
ATOM 609 O O . PRO A 1 73 ? 7.135 2.301 9.860 1.00 73.00 73 PRO A O 1
ATOM 612 N N . ASN A 1 74 ? 6.653 0.345 8.934 1.00 72.19 74 ASN A N 1
ATOM 613 C CA . ASN A 1 74 ? 7.582 0.530 7.819 1.00 72.19 74 ASN A CA 1
ATOM 614 C C . ASN A 1 74 ? 6.868 0.862 6.502 1.00 72.19 74 ASN A C 1
ATOM 616 O O . ASN A 1 74 ? 7.540 1.149 5.511 1.00 72.19 74 ASN A O 1
ATOM 620 N N . GLN A 1 75 ? 5.533 0.826 6.466 1.00 68.56 75 GLN A N 1
ATOM 621 C CA . GLN A 1 75 ? 4.745 1.058 5.255 1.00 68.56 75 GLN A CA 1
ATOM 622 C C . GLN A 1 75 ? 3.994 2.387 5.333 1.00 68.56 75 GLN A C 1
ATOM 624 O O . GLN A 1 75 ? 2.830 2.429 5.732 1.00 68.56 75 GLN A O 1
ATOM 629 N N . PHE A 1 76 ? 4.677 3.451 4.901 1.00 70.00 76 PHE A N 1
ATOM 630 C CA . PHE A 1 76 ? 4.121 4.796 4.749 1.00 70.00 76 PHE A CA 1
ATOM 631 C C . PHE A 1 76 ? 4.311 5.326 3.317 1.00 70.00 76 PHE A C 1
ATOM 633 O O . PHE A 1 76 ? 5.349 5.090 2.699 1.00 70.00 76 PHE A O 1
ATOM 640 N N . LEU A 1 77 ? 3.334 6.078 2.809 1.00 58.62 77 LEU A N 1
ATOM 641 C CA . LEU A 1 77 ? 3.306 6.717 1.492 1.00 58.62 77 LEU A CA 1
ATOM 642 C C . LEU A 1 77 ? 3.765 8.173 1.480 1.00 58.62 77 LEU A C 1
ATOM 644 O O . LEU A 1 77 ? 4.151 8.678 0.426 1.00 58.62 77 LEU A O 1
ATOM 648 N N . GLY A 1 78 ? 3.712 8.869 2.613 1.00 60.03 78 GLY A N 1
ATOM 649 C CA . GLY A 1 78 ? 4.056 10.285 2.658 1.00 60.03 78 GLY A CA 1
ATOM 650 C C . GLY A 1 78 ? 4.140 10.846 4.068 1.00 60.03 78 GLY A C 1
ATOM 651 O O . GLY A 1 78 ? 3.696 10.234 5.034 1.00 60.03 78 GLY A O 1
ATOM 652 N N . GLU A 1 79 ? 4.708 12.044 4.191 1.00 59.47 79 GLU A N 1
ATOM 653 C CA . GLU A 1 79 ? 4.872 12.726 5.485 1.00 59.47 79 GLU A CA 1
ATOM 654 C C . GLU A 1 79 ? 3.542 13.141 6.131 1.00 59.47 79 GLU A C 1
ATOM 656 O O . GLU A 1 79 ? 3.487 13.378 7.334 1.00 59.47 79 GLU A O 1
ATOM 661 N N . TYR A 1 80 ? 2.469 13.215 5.338 1.00 58.00 80 TYR A N 1
ATOM 662 C CA . TYR A 1 80 ? 1.116 13.535 5.796 1.00 58.00 80 TYR A CA 1
ATOM 663 C C . TYR A 1 80 ? 0.412 12.366 6.504 1.00 58.00 80 TYR A C 1
ATOM 665 O O . TYR A 1 80 ? -0.587 12.580 7.202 1.00 58.00 80 TYR A O 1
ATOM 673 N N . GLU A 1 81 ? 0.908 11.140 6.330 1.00 64.06 81 GLU A N 1
ATOM 674 C CA . GLU A 1 81 ? 0.450 9.978 7.090 1.00 64.06 81 GLU A CA 1
ATOM 675 C C . GLU A 1 81 ? 0.930 10.066 8.544 1.00 64.06 81 GLU A C 1
ATOM 677 O O . GLU A 1 81 ? 1.773 10.893 8.896 1.00 64.06 81 GLU A O 1
ATOM 682 N N . ASN A 1 82 ? 0.375 9.253 9.442 1.00 61.00 82 ASN A N 1
ATOM 683 C CA . ASN A 1 82 ? 0.585 9.417 10.884 1.00 61.00 82 ASN A CA 1
ATOM 684 C C . ASN A 1 82 ? 1.951 8.906 11.387 1.00 61.00 82 ASN A C 1
ATOM 686 O O . ASN A 1 82 ? 2.023 8.371 12.489 1.00 61.00 82 ASN A O 1
ATOM 690 N N . LYS A 1 83 ? 3.028 9.095 10.615 1.00 62.81 83 LYS A N 1
ATOM 691 C CA . LYS A 1 83 ? 4.400 8.596 10.813 1.00 62.81 83 LYS A CA 1
ATOM 692 C C . LYS A 1 83 ? 4.859 8.643 12.284 1.00 62.81 83 LYS A C 1
ATOM 694 O O . LYS A 1 83 ? 5.352 9.660 12.768 1.00 62.81 83 LYS A O 1
ATOM 699 N N . GLY A 1 84 ? 4.652 7.541 13.009 1.00 60.72 84 GLY A N 1
ATOM 700 C CA . GLY A 1 84 ? 4.991 7.388 14.433 1.00 60.72 84 GLY A CA 1
ATOM 701 C C . GLY A 1 84 ? 4.046 8.068 15.441 1.00 60.72 84 GLY A C 1
ATOM 702 O O . GLY A 1 84 ? 4.270 7.980 16.644 1.00 60.72 84 GLY A O 1
ATOM 703 N N . LYS A 1 85 ? 2.973 8.739 15.008 1.00 67.00 85 LYS A N 1
ATOM 704 C CA . LYS A 1 85 ? 1.938 9.275 15.908 1.00 67.00 85 LYS A CA 1
ATOM 705 C C . LYS A 1 85 ? 1.039 8.191 16.483 1.00 67.00 85 LYS A C 1
ATOM 707 O O . LYS A 1 85 ? 0.598 8.352 17.614 1.00 67.00 85 LYS A O 1
ATOM 712 N N . ILE A 1 86 ? 0.776 7.110 15.740 1.00 70.12 86 ILE A N 1
ATOM 713 C CA . ILE A 1 86 ? 0.000 5.992 16.291 1.00 70.12 86 ILE A CA 1
ATOM 714 C C . ILE A 1 86 ? 0.757 5.351 17.456 1.00 70.12 86 ILE A C 1
ATOM 716 O O . ILE A 1 86 ? 0.163 5.131 18.498 1.00 70.12 86 ILE A O 1
ATOM 720 N N . GLU A 1 87 ? 2.076 5.180 17.322 1.00 71.00 87 GLU A N 1
ATOM 721 C CA . GLU A 1 87 ? 2.952 4.679 18.386 1.00 71.00 87 GLU A CA 1
ATOM 722 C C . GLU A 1 87 ? 2.969 5.636 19.578 1.00 71.00 87 GLU A C 1
ATOM 724 O O . GLU A 1 87 ? 2.681 5.217 20.687 1.00 71.00 87 GLU A O 1
ATOM 729 N N . LYS A 1 88 ? 3.163 6.942 19.351 1.00 73.50 88 LYS A N 1
ATOM 730 C CA . LYS A 1 88 ? 3.104 7.942 20.433 1.00 73.50 88 LYS A CA 1
ATOM 731 C C . LYS A 1 88 ? 1.754 7.992 21.143 1.00 73.50 88 LYS A C 1
ATOM 733 O O . LYS A 1 88 ? 1.702 8.234 22.345 1.00 73.50 88 LYS A O 1
ATOM 738 N N . TRP A 1 89 ? 0.656 7.831 20.408 1.00 71.19 89 TRP A N 1
ATOM 739 C CA . TRP A 1 89 ? -0.664 7.776 21.021 1.00 71.19 89 TRP A CA 1
ATOM 740 C C . TRP A 1 89 ? -0.840 6.499 21.833 1.00 71.19 89 TRP A C 1
ATOM 742 O O . TRP A 1 89 ? -1.272 6.584 22.979 1.00 71.19 89 TRP A O 1
ATOM 752 N N . ILE A 1 90 ? -0.467 5.353 21.261 1.00 68.69 90 ILE A N 1
ATOM 753 C CA . ILE A 1 90 ? -0.415 4.066 21.950 1.00 68.69 90 ILE A CA 1
ATOM 754 C C . ILE A 1 90 ? 0.390 4.239 23.250 1.00 68.69 90 ILE A C 1
ATOM 756 O O . ILE A 1 90 ? -0.146 4.020 24.325 1.00 68.69 90 ILE A O 1
ATOM 760 N N . ASP A 1 91 ? 1.595 4.800 23.207 1.00 72.81 91 ASP A N 1
ATOM 761 C CA . ASP A 1 91 ? 2.395 5.085 24.405 1.00 72.81 91 ASP A CA 1
ATOM 762 C C . ASP A 1 91 ? 1.659 5.983 25.421 1.00 72.81 91 ASP A C 1
ATOM 764 O O . ASP A 1 91 ? 1.750 5.760 26.627 1.00 72.81 91 ASP A O 1
ATOM 768 N N . SER A 1 92 ? 0.882 6.969 24.954 1.00 70.75 92 SER A N 1
ATOM 769 C CA . SER A 1 92 ? 0.139 7.900 25.818 1.00 70.75 92 SER A CA 1
ATOM 770 C C . SER A 1 92 ? -1.062 7.286 26.547 1.00 70.75 92 SER A C 1
ATOM 772 O O . SER A 1 92 ? -1.441 7.787 27.605 1.00 70.75 92 SER A O 1
ATOM 774 N N . ILE A 1 93 ? -1.665 6.217 26.014 1.00 67.81 93 ILE A N 1
ATOM 775 C CA . ILE A 1 93 ? -2.824 5.552 26.637 1.00 67.81 93 ILE A CA 1
ATOM 776 C C . ILE A 1 93 ? -2.431 4.442 27.631 1.00 67.81 93 ILE A C 1
ATOM 778 O O . ILE A 1 93 ? -3.304 3.911 28.322 1.00 67.81 93 ILE A O 1
ATOM 782 N N . GLY A 1 94 ? -1.133 4.140 27.771 1.00 67.44 94 GLY A N 1
ATOM 783 C CA . GLY A 1 94 ? -0.587 3.279 28.830 1.00 67.44 94 GLY A CA 1
ATOM 784 C C . GLY A 1 94 ? -1.167 1.857 28.852 1.00 67.44 94 GLY A C 1
ATOM 785 O O . GLY A 1 94 ? -1.369 1.243 27.817 1.00 67.44 94 GLY A O 1
ATOM 786 N N . ASP A 1 95 ? -1.491 1.311 30.023 1.00 67.31 95 ASP A N 1
ATOM 787 C CA . ASP A 1 95 ? -1.911 -0.101 30.160 1.00 67.31 95 ASP A CA 1
ATOM 788 C C . ASP A 1 95 ? -3.316 -0.431 29.599 1.00 67.31 95 ASP A C 1
ATOM 790 O O . ASP A 1 95 ? -3.823 -1.543 29.762 1.00 67.31 95 ASP A O 1
ATOM 794 N N . GLN A 1 96 ? -3.976 0.522 28.935 1.00 72.56 96 GLN A N 1
ATOM 795 C CA . GLN A 1 96 ? -5.338 0.367 28.409 1.00 72.56 96 GLN A CA 1
ATOM 796 C C . GLN A 1 96 ? -5.408 -0.412 27.086 1.00 72.56 96 GLN A C 1
ATOM 798 O O . GLN A 1 96 ? -6.502 -0.702 26.598 1.00 72.56 96 GLN A O 1
ATOM 803 N N . TYR A 1 97 ? -4.269 -0.784 26.500 1.00 77.12 97 TYR A N 1
ATOM 804 C CA . TYR A 1 97 ? -4.207 -1.547 25.254 1.00 77.12 97 TYR A CA 1
ATOM 805 C C . TYR A 1 97 ? -3.277 -2.758 25.366 1.00 77.12 97 TYR A C 1
ATOM 807 O O . TYR A 1 97 ? -2.476 -2.903 26.286 1.00 77.12 97 TYR A O 1
ATOM 815 N N . LYS A 1 98 ? -3.384 -3.653 24.382 1.00 83.38 98 LYS A N 1
ATOM 816 C CA . LYS A 1 98 ? -2.475 -4.788 24.205 1.00 83.38 98 LYS A CA 1
ATOM 817 C C . LYS A 1 98 ? -1.875 -4.731 22.808 1.00 83.38 98 LYS A C 1
ATOM 819 O O . LYS A 1 98 ? -2.622 -4.698 21.832 1.00 83.38 98 LYS A O 1
ATOM 824 N N . ILE A 1 99 ? -0.546 -4.750 22.711 1.00 84.25 99 ILE A N 1
ATOM 825 C CA . ILE A 1 99 ? 0.156 -4.888 21.428 1.00 84.25 99 ILE A CA 1
ATOM 826 C C . ILE A 1 99 ? 0.408 -6.364 21.147 1.00 84.25 99 ILE A C 1
ATOM 828 O O . ILE A 1 99 ? 0.942 -7.098 21.979 1.00 84.25 99 ILE A O 1
ATOM 832 N N . TYR A 1 100 ? 0.082 -6.774 19.925 1.00 87.31 100 TYR A N 1
ATOM 833 C CA . TYR A 1 100 ? 0.408 -8.088 19.396 1.00 87.31 100 TYR A CA 1
ATOM 834 C C . TYR A 1 100 ? 1.301 -7.927 18.167 1.00 87.31 100 TYR A C 1
ATOM 836 O O . TYR A 1 100 ? 0.881 -7.384 17.150 1.00 87.31 100 TYR A O 1
ATOM 844 N N . HIS A 1 101 ? 2.538 -8.421 18.249 1.00 84.12 101 HIS A N 1
ATOM 845 C CA . HIS A 1 101 ? 3.466 -8.399 17.119 1.00 84.12 101 HIS A CA 1
ATOM 846 C C . HIS A 1 101 ? 3.361 -9.685 16.299 1.00 84.12 101 HIS A C 1
ATOM 848 O O . HIS A 1 101 ? 3.677 -10.776 16.782 1.00 84.12 101 HIS A O 1
ATOM 854 N N . LEU A 1 102 ? 2.992 -9.549 15.028 1.00 81.75 102 LEU A N 1
ATOM 855 C CA . LEU A 1 102 ? 3.026 -10.645 14.065 1.00 81.75 102 LEU A CA 1
ATOM 856 C C . LEU A 1 102 ? 4.463 -10.814 13.546 1.00 81.75 102 LEU A C 1
ATOM 858 O O . LEU A 1 102 ? 4.985 -9.958 12.841 1.00 81.75 102 LEU A O 1
ATOM 862 N N . LYS A 1 103 ? 5.126 -11.915 13.920 1.00 68.12 103 LYS A N 1
ATOM 863 C CA . LYS A 1 103 ? 6.542 -12.177 13.576 1.00 68.12 103 LYS A CA 1
ATOM 864 C C . LYS A 1 103 ? 6.731 -13.006 12.296 1.00 68.12 103 LYS A C 1
ATOM 866 O O . LYS A 1 103 ? 7.850 -13.129 11.805 1.00 68.12 103 LYS A O 1
ATOM 871 N N . GLY A 1 104 ? 5.656 -13.585 11.758 1.00 59.25 104 GLY A N 1
ATOM 872 C CA . GLY A 1 104 ? 5.689 -14.420 10.555 1.00 59.25 104 GLY A CA 1
ATOM 873 C C . GLY A 1 104 ? 5.343 -13.637 9.290 1.00 59.25 104 GLY A C 1
ATOM 874 O O . GLY A 1 104 ? 4.292 -13.006 9.220 1.00 59.25 104 GLY A O 1
ATOM 875 N N . LYS A 1 105 ? 6.189 -13.726 8.255 1.00 59.91 105 LYS A N 1
ATOM 876 C CA . LYS A 1 105 ? 5.819 -13.298 6.899 1.00 59.91 105 LYS A CA 1
ATOM 877 C C . LYS A 1 105 ? 4.989 -14.399 6.247 1.00 59.91 105 LYS A C 1
ATOM 879 O O . LYS A 1 105 ? 5.541 -15.385 5.776 1.00 59.91 105 LYS A O 1
ATOM 884 N N . ILE A 1 106 ? 3.672 -14.226 6.226 1.00 58.62 106 ILE A N 1
ATOM 885 C CA . ILE A 1 106 ? 2.746 -15.175 5.585 1.00 58.62 106 ILE A CA 1
ATOM 886 C C . ILE A 1 106 ? 2.643 -14.900 4.067 1.00 58.62 106 ILE A C 1
ATOM 888 O O . ILE A 1 106 ? 2.323 -15.793 3.294 1.00 58.62 106 ILE A O 1
ATOM 892 N N . ARG A 1 107 ? 2.982 -13.676 3.629 1.00 60.62 107 ARG A N 1
ATOM 893 C CA . ARG A 1 107 ? 2.651 -13.132 2.296 1.00 60.62 107 ARG A CA 1
ATOM 894 C C . ARG A 1 107 ? 3.748 -13.202 1.226 1.00 60.62 107 ARG A C 1
ATOM 896 O O . ARG A 1 107 ? 3.498 -12.821 0.090 1.00 60.62 107 ARG A O 1
ATOM 903 N N . THR A 1 108 ? 4.981 -13.605 1.544 1.00 59.12 108 THR A N 1
ATOM 904 C CA . THR A 1 108 ? 6.108 -13.429 0.601 1.00 59.12 108 THR A CA 1
ATOM 905 C C . THR A 1 108 ? 6.725 -14.751 0.163 1.00 59.12 108 THR A C 1
ATOM 907 O O . THR A 1 108 ? 7.381 -15.434 0.948 1.00 59.12 108 THR A O 1
ATOM 910 N N . ASN A 1 109 ? 6.576 -15.071 -1.128 1.00 71.50 109 ASN A N 1
ATOM 911 C CA . ASN A 1 109 ? 7.371 -16.097 -1.797 1.00 71.50 109 ASN A CA 1
ATOM 912 C C . ASN A 1 109 ? 8.868 -15.786 -1.571 1.00 71.50 109 ASN A C 1
ATOM 914 O O . ASN A 1 109 ? 9.320 -14.662 -1.813 1.00 71.50 109 ASN A O 1
ATOM 918 N N . LYS A 1 110 ? 9.633 -16.772 -1.078 1.00 77.69 110 LYS A N 1
ATOM 919 C CA . LYS A 1 110 ? 11.080 -16.645 -0.816 1.00 77.69 110 LYS A CA 1
ATOM 920 C C . LYS A 1 110 ? 11.834 -16.144 -2.047 1.00 77.69 110 LYS A C 1
ATOM 922 O O . LYS A 1 110 ? 12.740 -15.326 -1.916 1.00 77.69 110 LYS A O 1
ATOM 927 N N . GLU A 1 111 ? 11.414 -16.597 -3.221 1.00 82.19 111 GLU A N 1
ATOM 928 C CA . GLU A 1 111 ? 11.948 -16.195 -4.515 1.00 82.19 111 GLU A CA 1
ATOM 929 C C . GLU A 1 111 ? 11.758 -14.693 -4.772 1.00 82.19 111 GLU A C 1
ATOM 931 O O . GLU A 1 111 ? 12.726 -13.991 -5.055 1.00 82.19 111 GLU A O 1
ATOM 936 N N . LEU A 1 112 ? 10.541 -14.170 -4.570 1.00 80.31 112 LEU A N 1
ATOM 937 C CA . LEU A 1 112 ? 10.235 -12.743 -4.719 1.00 80.31 112 LEU A CA 1
ATOM 938 C C . LEU A 1 112 ? 11.016 -11.884 -3.735 1.00 80.31 112 LEU A C 1
ATOM 940 O O . LEU A 1 112 ? 11.595 -10.868 -4.117 1.00 80.31 112 LEU A O 1
ATOM 944 N N . SER A 1 113 ? 11.055 -12.299 -2.468 1.00 80.00 113 SER A N 1
ATOM 945 C CA . SER A 1 113 ? 11.822 -11.578 -1.456 1.00 80.00 113 SER A CA 1
ATOM 946 C C . SER A 1 113 ? 13.303 -11.518 -1.831 1.00 80.00 113 SER A C 1
ATOM 948 O O . SER A 1 113 ? 13.931 -10.478 -1.646 1.00 80.00 113 SER A O 1
ATOM 950 N N . ALA A 1 114 ? 13.863 -12.609 -2.354 1.00 84.50 114 ALA A N 1
ATOM 951 C CA . ALA A 1 114 ? 15.244 -12.642 -2.806 1.00 84.50 114 ALA A CA 1
ATOM 952 C C . ALA A 1 114 ? 15.466 -11.777 -4.051 1.00 84.50 114 ALA A C 1
ATOM 954 O O . ALA A 1 114 ? 16.450 -11.047 -4.108 1.00 84.50 114 ALA A O 1
ATOM 955 N N . PHE A 1 115 ? 14.558 -11.818 -5.030 1.00 85.00 115 PHE A N 1
ATOM 956 C CA . PHE A 1 115 ? 14.670 -11.022 -6.252 1.00 85.00 115 PHE A CA 1
ATOM 957 C C . PHE A 1 115 ? 14.698 -9.526 -5.939 1.00 85.00 115 PHE A C 1
ATOM 959 O O . PHE A 1 115 ? 15.619 -8.828 -6.351 1.00 85.00 115 PHE A O 1
ATOM 966 N N . VAL A 1 116 ? 13.734 -9.041 -5.150 1.00 83.25 116 VAL A N 1
ATOM 967 C CA . VAL A 1 116 ? 13.639 -7.621 -4.777 1.00 83.25 116 VAL A CA 1
ATOM 968 C C . VAL A 1 116 ? 14.866 -7.181 -3.978 1.00 83.25 116 VAL A C 1
ATOM 970 O O . VAL A 1 116 ? 15.439 -6.132 -4.266 1.00 83.25 116 VAL A O 1
ATOM 973 N N . GLN A 1 117 ? 15.321 -7.986 -3.012 1.00 84.19 117 GLN A N 1
ATOM 974 C CA . GLN A 1 117 ? 16.534 -7.666 -2.251 1.00 84.19 117 GLN A CA 1
ATOM 975 C C . GLN A 1 117 ? 17.763 -7.552 -3.157 1.00 84.19 117 GLN A C 1
ATOM 977 O O . GLN A 1 117 ? 18.530 -6.601 -3.018 1.00 84.19 117 GLN A O 1
ATOM 982 N N . ASN A 1 118 ? 17.913 -8.466 -4.114 1.00 86.75 118 ASN A N 1
ATOM 983 C CA . ASN A 1 118 ? 19.052 -8.495 -5.032 1.00 86.75 118 ASN A CA 1
ATOM 984 C C . ASN A 1 118 ? 18.973 -7.386 -6.085 1.00 86.75 118 ASN A C 1
ATOM 986 O O . ASN A 1 118 ? 20.001 -6.847 -6.496 1.00 86.75 118 ASN A O 1
ATOM 990 N N . LEU A 1 119 ? 17.758 -7.006 -6.491 1.00 86.94 119 LEU A N 1
ATOM 991 C CA . LEU A 1 119 ? 17.520 -5.868 -7.368 1.00 86.94 119 LEU A CA 1
ATOM 992 C C . LEU A 1 119 ? 17.982 -4.569 -6.697 1.00 86.94 119 LEU A C 1
ATOM 994 O O . LEU A 1 119 ? 18.684 -3.787 -7.331 1.00 86.94 119 LEU A O 1
ATOM 998 N N . PHE A 1 120 ? 17.662 -4.348 -5.420 1.00 86.12 120 PHE A N 1
ATOM 999 C CA . PHE A 1 120 ? 18.061 -3.125 -4.713 1.00 86.12 120 PHE A CA 1
ATOM 1000 C C . PHE 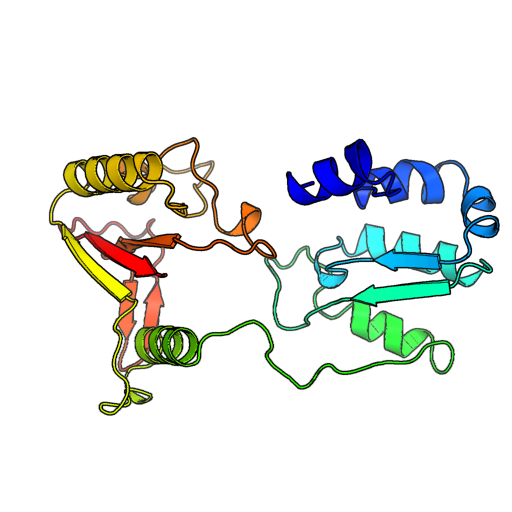A 1 120 ? 19.496 -3.141 -4.167 1.00 86.12 120 PHE A C 1
ATOM 1002 O O . PHE A 1 120 ? 20.072 -2.066 -3.992 1.00 86.12 120 PHE A O 1
ATOM 1009 N N . ASP A 1 121 ? 20.086 -4.309 -3.900 1.00 87.56 121 ASP A N 1
ATOM 1010 C CA . ASP A 1 121 ? 21.459 -4.458 -3.401 1.00 87.56 121 ASP A CA 1
ATOM 1011 C C . ASP A 1 121 ? 22.173 -5.658 -4.040 1.0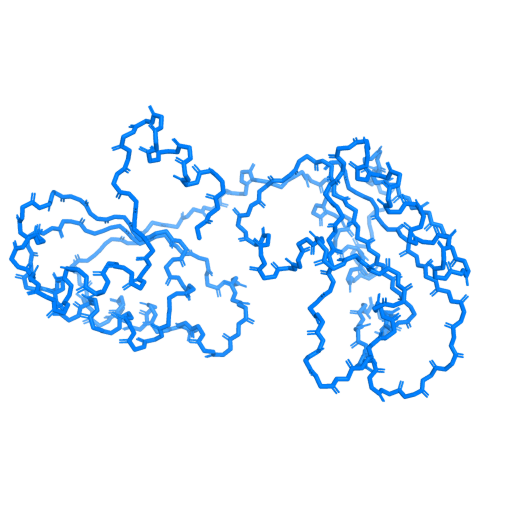0 87.56 121 ASP A C 1
ATOM 1013 O O . ASP A 1 121 ? 21.931 -6.818 -3.695 1.00 87.56 121 ASP A O 1
ATOM 1017 N N . LYS A 1 122 ? 23.137 -5.375 -4.923 1.00 85.69 122 LYS A N 1
ATOM 1018 C CA . LYS A 1 122 ? 23.929 -6.410 -5.606 1.00 85.69 122 LYS A CA 1
ATOM 1019 C C . LYS A 1 122 ? 24.752 -7.278 -4.653 1.00 85.69 122 LYS A C 1
ATOM 1021 O O . LYS A 1 122 ? 25.060 -8.415 -4.995 1.00 85.69 122 LYS A O 1
ATOM 1026 N N . ASN A 1 123 ? 25.076 -6.802 -3.450 1.00 87.56 123 ASN A N 1
ATOM 1027 C CA . ASN A 1 123 ? 25.828 -7.601 -2.478 1.00 87.56 123 ASN A CA 1
ATOM 1028 C C . ASN A 1 123 ? 24.991 -8.721 -1.845 1.00 87.56 123 ASN A C 1
ATOM 1030 O O . ASN A 1 123 ? 25.530 -9.550 -1.115 1.00 87.56 123 ASN A O 1
ATOM 1034 N N . LYS A 1 124 ? 23.675 -8.739 -2.081 1.00 83.81 124 LYS A N 1
ATOM 1035 C CA . LYS A 1 124 ? 22.769 -9.782 -1.586 1.00 83.81 124 LYS A CA 1
ATOM 1036 C C . LYS A 1 124 ? 22.552 -10.916 -2.583 1.00 83.81 124 LYS A C 1
ATOM 1038 O O . LYS A 1 124 ? 21.909 -11.899 -2.218 1.00 83.81 124 LYS A O 1
ATOM 1043 N N . ILE A 1 125 ? 23.124 -10.810 -3.791 1.00 81.81 125 ILE A N 1
ATOM 1044 C CA . ILE A 1 125 ? 22.987 -11.822 -4.841 1.00 81.81 125 ILE A CA 1
ATOM 1045 C C . ILE A 1 125 ? 23.353 -13.198 -4.288 1.00 81.81 125 ILE A C 1
ATOM 1047 O O . ILE A 1 125 ? 24.466 -13.434 -3.821 1.00 81.81 125 ILE A O 1
ATOM 1051 N N . ASN A 1 126 ? 22.388 -14.108 -4.372 1.00 78.69 126 ASN A N 1
ATOM 1052 C CA . ASN A 1 126 ? 22.560 -15.500 -4.008 1.00 78.69 126 ASN A CA 1
ATOM 1053 C C . ASN A 1 126 ? 22.422 -16.349 -5.280 1.00 78.69 126 ASN A C 1
ATOM 1055 O O . ASN A 1 126 ? 21.306 -16.480 -5.785 1.00 78.69 126 ASN A O 1
ATOM 1059 N N . PRO A 1 127 ? 23.521 -16.923 -5.801 1.00 77.94 127 PRO A N 1
ATOM 1060 C CA . PRO A 1 127 ? 23.500 -17.689 -7.047 1.00 77.94 127 PRO A CA 1
ATOM 1061 C C . PRO A 1 127 ? 22.715 -19.005 -6.937 1.00 77.94 127 PRO A C 1
ATOM 1063 O O . PRO A 1 127 ? 22.406 -19.611 -7.955 1.00 77.94 127 PRO A O 1
ATOM 1066 N N . ASN A 1 128 ? 22.364 -19.438 -5.723 1.00 82.69 128 ASN A N 1
ATOM 1067 C CA . ASN A 1 128 ? 21.640 -20.687 -5.483 1.00 82.69 128 ASN A CA 1
ATOM 1068 C C . ASN A 1 128 ? 20.110 -20.533 -5.561 1.00 82.69 128 ASN A C 1
ATOM 1070 O O . ASN A 1 128 ? 19.390 -21.485 -5.264 1.00 82.69 128 ASN A O 1
ATOM 1074 N N . ILE A 1 129 ? 19.598 -19.341 -5.887 1.00 81.25 129 ILE A N 1
ATOM 1075 C CA . ILE A 1 129 ? 18.160 -19.082 -6.009 1.00 81.25 129 ILE A CA 1
ATOM 1076 C C . ILE A 1 129 ? 17.785 -19.064 -7.486 1.00 81.25 129 ILE A C 1
ATOM 1078 O O . ILE A 1 129 ? 18.296 -18.260 -8.259 1.00 81.25 129 ILE A O 1
ATOM 1082 N N . GLU A 1 130 ? 16.862 -19.944 -7.859 1.00 82.81 130 GLU A N 1
ATOM 1083 C CA . GLU A 1 130 ? 16.292 -19.985 -9.200 1.00 82.81 130 GLU A CA 1
ATOM 1084 C C . GLU A 1 130 ? 15.049 -19.090 -9.272 1.00 82.81 130 GLU A C 1
ATOM 1086 O O . GLU A 1 130 ? 14.145 -19.217 -8.445 1.00 82.81 130 GLU A O 1
ATOM 1091 N N . TYR A 1 131 ? 15.009 -18.199 -10.265 1.00 83.38 131 TYR A N 1
ATOM 1092 C CA . TYR A 1 131 ? 13.935 -17.223 -10.453 1.00 83.38 131 TYR A CA 1
ATOM 1093 C C . TYR A 1 131 ? 12.933 -17.665 -11.539 1.00 83.38 131 TYR A C 1
ATOM 1095 O O . TYR A 1 131 ? 12.805 -17.009 -12.569 1.00 83.38 131 TYR A O 1
ATOM 1103 N N . LYS A 1 132 ? 12.249 -18.804 -11.353 1.00 84.19 132 LYS A N 1
ATOM 1104 C CA . LYS A 1 132 ? 11.336 -19.437 -12.348 1.00 84.19 132 LYS A CA 1
ATOM 1105 C C . LYS A 1 132 ? 10.127 -18.594 -12.753 1.00 84.19 132 LYS A C 1
ATOM 1107 O O . LYS A 1 132 ? 9.403 -18.908 -13.688 1.00 84.19 132 LYS A O 1
ATOM 1112 N N . ASN A 1 133 ? 9.880 -17.581 -11.961 1.00 82.75 133 ASN A N 1
ATOM 1113 C CA . ASN A 1 133 ? 8.601 -16.940 -11.743 1.00 82.75 133 ASN A CA 1
ATOM 1114 C C . ASN A 1 133 ? 8.759 -15.420 -12.010 1.00 82.75 133 ASN A C 1
ATOM 1116 O O . ASN A 1 133 ? 7.831 -14.624 -11.866 1.00 82.75 133 ASN A O 1
ATOM 1120 N N . PHE A 1 134 ? 9.971 -15.028 -12.418 1.00 81.44 134 PHE A N 1
ATOM 1121 C CA . PHE A 1 134 ? 10.340 -13.719 -12.917 1.00 81.44 134 PHE A CA 1
ATOM 1122 C C . PHE A 1 134 ? 10.657 -13.836 -14.395 1.00 81.44 134 PHE A C 1
ATOM 1124 O O . PHE A 1 134 ? 11.463 -14.663 -14.816 1.00 81.44 134 PHE A O 1
ATOM 1131 N N . TYR A 1 135 ? 10.079 -12.935 -15.172 1.00 85.25 135 TYR A N 1
ATOM 1132 C CA . TYR A 1 135 ? 10.437 -12.759 -16.568 1.00 85.25 135 TYR A CA 1
ATOM 1133 C C . TYR A 1 135 ? 11.066 -11.368 -16.710 1.00 85.25 135 TYR A C 1
ATOM 1135 O O . TYR A 1 135 ? 10.732 -10.435 -15.971 1.00 85.25 135 TYR A O 1
ATOM 1143 N N . LEU A 1 136 ? 11.962 -11.206 -17.679 1.00 84.50 136 LEU A N 1
ATOM 1144 C CA . LEU A 1 136 ? 12.537 -9.910 -18.021 1.00 84.50 136 LEU A CA 1
ATOM 1145 C C . LEU A 1 136 ? 12.450 -9.726 -19.529 1.00 84.50 136 LEU A C 1
ATOM 1147 O O . LEU A 1 136 ? 12.945 -10.563 -20.281 1.00 84.50 136 LEU A O 1
ATOM 1151 N N . GLN A 1 137 ? 11.865 -8.613 -19.961 1.00 86.19 137 GLN A N 1
ATOM 1152 C CA . GLN A 1 137 ? 11.829 -8.241 -21.369 1.00 86.19 137 GLN A CA 1
ATOM 1153 C C . GLN A 1 137 ? 12.476 -6.874 -21.554 1.00 86.19 137 GLN A C 1
ATOM 1155 O O . GLN A 1 137 ? 12.128 -5.889 -20.901 1.00 86.19 137 GLN A O 1
ATOM 1160 N N . TYR A 1 138 ? 13.451 -6.823 -22.455 1.00 85.25 138 TYR A N 1
ATOM 1161 C CA . TYR A 1 138 ? 14.162 -5.600 -22.791 1.00 85.25 138 TYR A CA 1
ATOM 1162 C C . TYR A 1 138 ? 13.513 -4.914 -23.992 1.00 85.25 138 TYR A C 1
ATOM 1164 O O . TYR A 1 138 ? 13.215 -5.574 -24.991 1.00 85.25 138 TYR A O 1
ATOM 1172 N N . PHE A 1 139 ? 13.355 -3.592 -23.907 1.00 84.94 139 PHE A N 1
ATOM 1173 C CA . PHE A 1 139 ? 12.847 -2.754 -24.984 1.00 84.94 139 PHE A CA 1
ATOM 1174 C C . PHE A 1 139 ? 13.726 -1.514 -25.173 1.00 84.94 139 PHE A C 1
ATOM 1176 O O . PHE A 1 139 ? 14.261 -0.932 -24.227 1.00 84.94 139 PHE A O 1
ATOM 1183 N N . THR A 1 140 ? 13.851 -1.067 -26.419 1.00 82.88 140 THR A N 1
ATOM 1184 C CA . THR A 1 140 ? 14.573 0.170 -26.762 1.00 82.88 140 THR A CA 1
ATOM 1185 C C . THR A 1 140 ? 13.640 1.338 -27.062 1.00 82.88 140 THR A C 1
ATOM 1187 O O . THR A 1 140 ? 14.093 2.478 -27.106 1.00 82.88 140 THR A O 1
ATOM 1190 N N . LYS A 1 141 ? 12.337 1.084 -27.255 1.00 84.06 141 LYS A N 1
ATOM 1191 C CA . LYS A 1 141 ? 11.342 2.100 -27.619 1.00 84.06 141 LYS A CA 1
ATOM 1192 C C . LYS A 1 141 ? 10.160 2.083 -26.656 1.00 84.06 141 LYS A C 1
ATOM 1194 O O . LYS A 1 141 ? 9.584 1.030 -26.400 1.00 84.06 141 LYS A O 1
ATOM 1199 N N . ALA A 1 142 ? 9.737 3.266 -26.209 1.00 84.31 142 ALA A N 1
ATOM 1200 C CA . ALA A 1 142 ? 8.563 3.442 -25.348 1.00 84.31 142 ALA A CA 1
ATOM 1201 C C . ALA A 1 142 ? 7.275 2.872 -25.968 1.00 84.31 142 ALA A C 1
ATOM 1203 O O . ALA A 1 142 ? 6.479 2.242 -25.278 1.00 84.31 142 ALA A O 1
ATOM 1204 N N . LYS A 1 143 ? 7.104 3.013 -27.290 1.00 85.94 143 LYS A N 1
ATOM 1205 C CA . LYS A 1 143 ? 5.953 2.448 -28.011 1.00 85.94 143 LYS A CA 1
ATOM 1206 C C . LYS A 1 143 ? 5.852 0.926 -27.856 1.00 85.94 143 LYS A C 1
ATOM 1208 O O . LYS A 1 143 ? 4.754 0.411 -27.668 1.00 85.94 143 LYS A O 1
ATOM 1213 N N . ASP A 1 144 ? 6.984 0.228 -27.918 1.00 87.12 144 ASP A N 1
ATOM 1214 C CA . ASP A 1 144 ? 7.014 -1.234 -27.820 1.00 87.12 144 ASP A CA 1
ATOM 1215 C C . ASP A 1 144 ? 6.694 -1.683 -26.388 1.00 87.12 144 ASP A C 1
ATOM 1217 O O . ASP A 1 144 ? 5.962 -2.650 -26.196 1.00 87.12 144 ASP A O 1
ATOM 1221 N N . VAL A 1 145 ? 7.159 -0.921 -25.389 1.00 87.50 145 VAL A N 1
ATOM 1222 C CA . VAL A 1 145 ? 6.799 -1.120 -23.975 1.00 87.50 145 VAL A CA 1
ATOM 1223 C C . VAL A 1 145 ? 5.295 -0.970 -23.782 1.00 87.50 145 VAL A C 1
ATOM 1225 O O . VAL A 1 145 ? 4.672 -1.863 -23.220 1.00 87.50 145 VAL A O 1
ATOM 1228 N N . LYS A 1 146 ? 4.704 0.122 -24.284 1.00 87.69 146 LYS A N 1
ATOM 1229 C CA . LYS A 1 146 ? 3.263 0.378 -24.172 1.00 87.69 146 LYS A CA 1
ATOM 1230 C C . LYS A 1 146 ? 2.444 -0.759 -24.774 1.00 87.69 146 LYS A C 1
ATOM 1232 O O . LYS A 1 146 ? 1.588 -1.324 -24.104 1.00 87.69 146 LYS A O 1
ATOM 1237 N N . MET A 1 147 ? 2.776 -1.149 -26.006 1.00 90.25 147 MET A N 1
ATOM 1238 C CA . MET A 1 147 ? 2.098 -2.244 -26.697 1.00 90.25 147 MET A CA 1
ATOM 1239 C C . MET A 1 147 ? 2.221 -3.565 -25.929 1.00 90.25 147 MET A C 1
ATOM 1241 O O . MET A 1 147 ? 1.251 -4.312 -25.831 1.00 90.25 147 MET A O 1
ATOM 1245 N N . PHE A 1 148 ? 3.392 -3.852 -25.355 1.00 90.31 148 PHE A N 1
ATOM 1246 C CA . PHE A 1 148 ? 3.583 -5.051 -24.548 1.00 90.31 148 PHE A CA 1
ATOM 1247 C C . PHE A 1 148 ? 2.772 -5.011 -23.247 1.00 90.31 148 PHE A C 1
ATOM 1249 O O . PHE A 1 148 ? 2.107 -5.989 -22.919 1.00 90.31 148 PHE A O 1
ATOM 1256 N N . CYS A 1 149 ? 2.757 -3.878 -22.541 1.00 89.00 149 CYS A N 1
ATOM 1257 C CA . CYS A 1 149 ? 1.916 -3.679 -21.361 1.00 89.00 149 CYS A CA 1
ATOM 1258 C C . CYS A 1 149 ? 0.428 -3.886 -21.679 1.00 89.00 149 CYS A C 1
ATOM 1260 O O . CYS A 1 149 ? -0.277 -4.536 -20.911 1.00 89.00 149 CYS A O 1
ATOM 1262 N N . ASP A 1 150 ? -0.050 -3.402 -22.825 1.00 90.00 150 ASP A N 1
ATOM 1263 C CA . ASP A 1 150 ? -1.435 -3.612 -23.256 1.00 90.00 150 ASP A CA 1
ATOM 1264 C C . ASP A 1 150 ? -1.735 -5.096 -23.524 1.00 90.00 150 ASP A C 1
ATOM 1266 O O . ASP A 1 150 ? -2.776 -5.605 -23.103 1.00 90.00 150 ASP A O 1
ATOM 1270 N N . VAL A 1 151 ? -0.801 -5.829 -24.142 1.00 91.69 151 VAL A N 1
ATOM 1271 C CA . VAL A 1 151 ? -0.913 -7.288 -24.306 1.00 91.69 151 VAL A CA 1
ATOM 1272 C C . VAL A 1 151 ? -0.984 -7.993 -22.950 1.00 91.69 151 VAL A C 1
ATOM 1274 O O . VAL A 1 151 ? -1.814 -8.881 -22.775 1.00 91.69 151 VAL A O 1
ATOM 1277 N N . LEU A 1 152 ? -0.158 -7.611 -21.977 1.00 90.62 152 LEU A N 1
ATOM 1278 C CA . LEU A 1 152 ? -0.188 -8.206 -20.637 1.00 90.62 152 LEU A CA 1
ATOM 1279 C C . LEU A 1 152 ? -1.525 -7.965 -19.936 1.00 90.62 152 LEU A C 1
ATOM 1281 O O . LEU A 1 152 ? -2.109 -8.909 -19.405 1.00 90.62 152 LEU A O 1
ATOM 1285 N N . LYS A 1 153 ? -2.046 -6.735 -19.986 1.00 89.12 153 LYS A N 1
ATOM 1286 C CA . LYS A 1 153 ? -3.358 -6.395 -19.411 1.00 89.12 153 LYS A CA 1
ATOM 1287 C C . LYS A 1 153 ? -4.473 -7.239 -20.011 1.00 89.12 153 LYS A C 1
ATOM 1289 O O . LYS A 1 153 ? -5.279 -7.798 -19.274 1.00 89.12 153 LYS A O 1
ATOM 1294 N N . ASN A 1 154 ? -4.469 -7.407 -21.333 1.00 90.19 154 ASN A N 1
ATOM 1295 C CA . ASN A 1 154 ? -5.431 -8.269 -22.025 1.00 90.19 154 ASN A CA 1
ATOM 1296 C C . ASN A 1 154 ? -5.323 -9.744 -21.602 1.00 90.19 154 ASN A C 1
ATOM 1298 O O . ASN A 1 154 ? -6.296 -10.483 -21.714 1.00 90.19 154 ASN A O 1
ATOM 1302 N N . ASN A 1 155 ? -4.166 -10.160 -21.084 1.00 90.38 155 ASN A N 1
ATOM 1303 C CA . ASN A 1 155 ? -3.926 -11.488 -20.526 1.00 90.38 155 ASN A CA 1
ATOM 1304 C C . ASN A 1 155 ? -4.079 -11.541 -18.991 1.00 90.38 155 ASN A C 1
ATOM 1306 O O . ASN A 1 155 ? -3.621 -12.494 -18.365 1.00 90.38 155 ASN A O 1
ATOM 1310 N N . GLY A 1 156 ? -4.706 -10.535 -18.373 1.00 88.75 156 GLY A N 1
ATOM 1311 C CA . GLY A 1 156 ? -5.030 -10.530 -16.943 1.00 88.75 156 GLY A CA 1
ATOM 1312 C C . GLY A 1 156 ? -3.891 -10.103 -16.015 1.00 88.75 156 GLY A C 1
ATOM 1313 O O . GLY A 1 156 ? -3.970 -10.346 -14.813 1.00 88.75 156 GLY A O 1
ATOM 1314 N N . TRP A 1 157 ? -2.835 -9.478 -16.538 1.00 89.69 157 TRP A N 1
ATOM 1315 C CA . TRP A 1 157 ? -1.756 -8.937 -15.712 1.00 89.69 157 TRP A CA 1
ATOM 1316 C C . TRP A 1 157 ? -2.104 -7.556 -15.167 1.00 89.69 157 TRP A C 1
ATOM 1318 O O . TRP A 1 157 ? -2.592 -6.689 -15.897 1.00 89.69 157 TRP A O 1
ATOM 1328 N N . GLN A 1 158 ? -1.737 -7.313 -13.911 1.00 89.81 158 GLN A N 1
ATOM 1329 C CA . GLN A 1 158 ? -1.757 -5.981 -13.330 1.00 89.81 158 GLN A CA 1
ATOM 1330 C C . GLN A 1 158 ? -0.466 -5.238 -13.690 1.00 89.81 158 GLN A C 1
ATOM 1332 O O . GLN A 1 158 ? 0.581 -5.427 -13.068 1.00 89.81 158 GLN A O 1
ATOM 1337 N N . VAL A 1 159 ? -0.537 -4.367 -14.695 1.00 88.62 159 VAL A N 1
ATOM 1338 C CA . VAL A 1 159 ? 0.538 -3.408 -14.985 1.00 88.62 159 VAL A CA 1
ATOM 1339 C C . VAL A 1 159 ? 0.455 -2.270 -13.969 1.00 88.62 159 VAL A C 1
ATOM 1341 O O . VAL A 1 159 ? -0.632 -1.745 -13.719 1.00 88.62 159 VAL A O 1
ATOM 1344 N N . LEU A 1 160 ? 1.585 -1.927 -13.348 1.00 86.94 160 LEU A N 1
ATOM 1345 C CA . LEU A 1 160 ? 1.671 -0.840 -12.374 1.00 86.94 160 LEU A CA 1
ATOM 1346 C C . LEU A 1 160 ? 2.308 0.405 -12.980 1.00 86.94 160 LEU A C 1
ATOM 1348 O O . LEU A 1 160 ? 3.408 0.356 -13.540 1.00 86.94 160 LEU A O 1
ATOM 1352 N N . ASN A 1 161 ? 1.630 1.530 -12.785 1.00 84.94 161 ASN A N 1
ATOM 1353 C CA . ASN A 1 161 ? 2.131 2.842 -13.142 1.00 84.94 161 ASN A CA 1
ATOM 1354 C C . ASN A 1 161 ? 3.034 3.445 -12.060 1.00 84.94 161 ASN A C 1
ATOM 1356 O O . ASN A 1 161 ? 2.988 3.106 -10.874 1.00 84.94 161 ASN A O 1
ATOM 1360 N N . TYR A 1 162 ? 3.826 4.416 -12.500 1.00 77.69 162 TYR A N 1
ATOM 1361 C CA . TYR A 1 162 ? 4.503 5.370 -11.643 1.00 77.69 162 TYR A CA 1
ATOM 1362 C C . TYR A 1 162 ? 3.510 6.478 -11.299 1.00 77.69 162 TYR A C 1
ATOM 1364 O O . TYR A 1 162 ? 2.511 6.678 -11.986 1.00 77.69 162 TYR A O 1
ATOM 1372 N N . THR A 1 163 ? 3.769 7.196 -10.216 1.00 72.12 163 THR A N 1
ATOM 1373 C CA . THR A 1 163 ? 2.935 8.335 -9.836 1.00 72.12 163 THR A CA 1
ATOM 1374 C C . THR A 1 163 ? 3.188 9.494 -10.799 1.00 72.12 163 THR A C 1
ATOM 1376 O O . THR A 1 163 ? 4.213 10.158 -10.679 1.00 72.12 163 THR A O 1
ATOM 1379 N N . SER A 1 164 ? 2.271 9.743 -11.737 1.00 70.56 164 SER A N 1
ATOM 1380 C CA . SER A 1 164 ? 2.365 10.878 -12.663 1.00 70.56 164 SER A CA 1
ATOM 1381 C C . SER A 1 164 ? 2.432 12.219 -11.933 1.00 70.56 164 SER A C 1
ATOM 1383 O O . SER A 1 164 ? 1.840 12.412 -10.867 1.00 70.56 164 SER A O 1
ATOM 1385 N N . SER A 1 165 ? 3.157 13.169 -12.525 1.00 68.56 165 SER A N 1
ATOM 1386 C CA . SER A 1 165 ? 3.153 14.557 -12.067 1.00 68.56 165 SER A CA 1
ATOM 1387 C C . SER A 1 165 ? 1.941 15.286 -12.631 1.00 68.56 165 SER A C 1
ATOM 1389 O O . SER A 1 165 ? 1.572 15.110 -13.786 1.00 68.56 165 SER A O 1
ATOM 1391 N N . ILE A 1 166 ? 1.341 16.153 -11.817 1.00 68.44 166 ILE A N 1
ATOM 1392 C CA . ILE A 1 166 ? 0.271 17.056 -12.264 1.00 68.44 166 ILE A CA 1
ATOM 1393 C C . ILE A 1 166 ? 0.811 18.317 -12.957 1.00 68.44 166 ILE A C 1
ATOM 1395 O O . ILE A 1 166 ? 0.037 19.075 -13.533 1.00 68.44 166 ILE A O 1
ATOM 1399 N N . TYR A 1 167 ? 2.124 18.564 -12.876 1.00 69.94 167 TYR A N 1
ATOM 1400 C CA . TYR A 1 167 ? 2.762 19.788 -13.373 1.00 69.94 167 TYR A CA 1
ATOM 1401 C C . TYR A 1 167 ? 3.654 19.553 -14.591 1.00 69.94 167 TYR A C 1
ATOM 1403 O O . TYR A 1 167 ? 3.807 20.451 -15.413 1.00 69.94 167 TYR A O 1
ATOM 1411 N N . ASN A 1 168 ? 4.245 18.362 -14.704 1.00 73.19 168 ASN A N 1
ATOM 1412 C CA . ASN A 1 168 ? 5.281 18.065 -15.686 1.00 73.19 168 ASN A CA 1
ATOM 1413 C C . ASN A 1 168 ? 4.947 16.781 -16.436 1.00 73.19 168 ASN A C 1
ATOM 1415 O O . ASN A 1 168 ? 4.533 15.805 -15.817 1.00 73.19 168 ASN A O 1
ATOM 1419 N N . VAL A 1 169 ? 5.214 16.770 -17.742 1.00 72.19 169 VAL A N 1
ATOM 1420 C CA . VAL A 1 169 ? 5.261 15.526 -18.515 1.00 72.19 169 VAL A CA 1
ATOM 1421 C C . VAL A 1 169 ? 6.537 14.792 -18.136 1.00 72.19 169 VAL A C 1
ATOM 1423 O O . VAL A 1 169 ? 7.638 15.333 -18.264 1.00 72.19 169 VAL A O 1
ATOM 1426 N N . LEU A 1 170 ? 6.387 13.565 -17.660 1.00 78.25 170 LEU A N 1
ATOM 1427 C CA . LEU A 1 170 ? 7.480 12.718 -17.232 1.00 78.25 170 LEU A CA 1
ATOM 1428 C C . LEU A 1 170 ? 7.774 11.643 -18.290 1.00 78.25 170 LEU A C 1
ATOM 1430 O O . LEU A 1 170 ? 6.896 11.221 -19.040 1.00 78.25 170 LEU A O 1
ATOM 1434 N N . PRO A 1 171 ? 9.018 11.147 -18.361 1.00 73.19 171 PRO A N 1
ATOM 1435 C CA . PRO A 1 171 ? 9.443 10.165 -19.361 1.00 73.19 171 PRO A CA 1
ATOM 1436 C C . PRO A 1 171 ? 8.591 8.894 -19.405 1.00 73.19 171 PRO A C 1
ATOM 1438 O O . PRO A 1 171 ? 8.472 8.266 -20.458 1.00 73.19 171 PRO A O 1
ATOM 1441 N N . TYR A 1 172 ? 7.999 8.499 -18.278 1.00 79.19 172 TYR A N 1
ATOM 1442 C CA . TYR A 1 172 ? 7.135 7.328 -18.210 1.00 79.19 172 TYR A CA 1
ATOM 1443 C C . TYR A 1 172 ? 5.717 7.545 -18.743 1.00 79.19 172 TYR A C 1
ATOM 1445 O O . TYR A 1 172 ? 5.104 6.574 -19.184 1.00 79.19 172 TYR A O 1
ATOM 1453 N N . ASP A 1 173 ? 5.251 8.790 -18.862 1.00 79.56 173 ASP A N 1
ATOM 1454 C CA . ASP A 1 173 ? 3.965 9.106 -19.500 1.00 79.56 173 ASP A CA 1
ATOM 1455 C C . ASP A 1 173 ? 3.948 8.658 -20.977 1.00 79.56 173 ASP A C 1
ATOM 1457 O O . ASP A 1 173 ? 2.899 8.390 -21.559 1.00 79.56 173 ASP A O 1
ATOM 1461 N N . SER A 1 174 ? 5.129 8.492 -21.592 1.00 79.06 174 SER A N 1
ATOM 1462 C CA . SER A 1 174 ? 5.276 8.015 -22.974 1.00 79.06 174 SER A CA 1
ATOM 1463 C C . SER A 1 174 ? 4.880 6.548 -23.195 1.00 79.06 174 SER A C 1
ATOM 1465 O O . SER A 1 174 ? 4.634 6.150 -24.338 1.00 79.06 174 SER A O 1
ATOM 1467 N N . TYR A 1 175 ? 4.823 5.735 -22.137 1.00 80.62 175 TYR A N 1
ATOM 1468 C CA . TYR A 1 175 ? 4.483 4.311 -22.230 1.00 80.62 175 TYR A CA 1
ATOM 1469 C C . TYR A 1 175 ? 3.443 3.838 -21.216 1.00 80.62 175 TYR A C 1
ATOM 1471 O O . TYR A 1 175 ? 2.942 2.723 -21.354 1.00 80.62 175 TYR A O 1
ATOM 1479 N N . GLN A 1 176 ? 3.107 4.660 -20.225 1.00 82.19 176 GLN A N 1
ATOM 1480 C CA . GLN A 1 176 ? 2.054 4.355 -19.268 1.00 82.19 176 GLN A CA 1
ATOM 1481 C C . GLN A 1 176 ? 0.662 4.540 -19.877 1.00 82.19 176 GLN A C 1
ATOM 1483 O O . GLN A 1 176 ? 0.472 5.075 -20.980 1.00 82.19 176 GLN A O 1
ATOM 1488 N N . SER A 1 177 ? -0.316 3.981 -19.180 1.00 78.00 177 SER A N 1
ATOM 1489 C CA . SER A 1 177 ? -1.729 4.040 -19.531 1.00 78.00 177 SER A CA 1
ATOM 1490 C C . SER A 1 177 ? -2.450 4.821 -18.450 1.00 78.00 177 SER A C 1
ATOM 1492 O O . SER A 1 177 ? -2.292 4.504 -17.278 1.00 78.00 177 SER A O 1
ATOM 1494 N N . ASP A 1 178 ? -3.273 5.792 -18.836 1.00 71.56 178 ASP A N 1
ATOM 1495 C CA . ASP A 1 178 ? -4.026 6.640 -17.898 1.00 71.56 178 ASP A CA 1
ATOM 1496 C C . ASP A 1 178 ? -5.005 5.848 -17.009 1.00 71.56 178 ASP A C 1
ATOM 1498 O O . ASP A 1 178 ? -5.555 6.380 -16.049 1.00 71.56 178 ASP A O 1
ATOM 1502 N N . TYR A 1 179 ? -5.232 4.572 -17.332 1.00 68.75 179 TYR A N 1
ATOM 1503 C CA . TYR A 1 179 ? -6.154 3.673 -16.641 1.00 68.75 179 TYR A CA 1
ATOM 1504 C C . TYR A 1 179 ? -5.463 2.676 -15.703 1.00 68.75 179 TYR A C 1
ATOM 1506 O O . TYR A 1 179 ? -6.151 1.929 -15.007 1.00 68.75 179 TYR A O 1
ATOM 1514 N N . ASP A 1 180 ? -4.129 2.616 -15.705 1.00 73.12 180 ASP A N 1
ATOM 1515 C CA . ASP A 1 180 ? -3.391 1.632 -14.914 1.00 73.12 180 ASP A CA 1
ATOM 1516 C C . ASP A 1 180 ? -3.139 2.184 -13.503 1.00 73.12 180 ASP A C 1
ATOM 1518 O O . ASP A 1 180 ? -2.779 3.352 -13.324 1.00 73.12 180 ASP A O 1
ATOM 1522 N N . PHE A 1 181 ? -3.307 1.329 -12.492 1.00 75.88 181 PHE A N 1
ATOM 1523 C CA . PHE A 1 181 ? -3.131 1.737 -11.103 1.00 75.88 181 PHE A CA 1
ATOM 1524 C C . PHE A 1 181 ? -1.670 2.081 -10.807 1.00 75.88 181 PHE A C 1
ATOM 1526 O O . PHE A 1 181 ? -0.752 1.335 -11.163 1.00 75.88 181 PHE A O 1
ATOM 1533 N N . ASN A 1 182 ? -1.443 3.184 -10.100 1.00 76.56 182 ASN A N 1
ATOM 1534 C CA . ASN A 1 182 ? -0.124 3.509 -9.566 1.00 76.56 182 ASN A CA 1
ATOM 1535 C C . ASN A 1 182 ? 0.100 2.877 -8.182 1.00 76.56 182 ASN A C 1
ATOM 1537 O O . ASN A 1 182 ? -0.817 2.336 -7.558 1.00 76.56 182 ASN A O 1
ATOM 1541 N N . ALA A 1 183 ? 1.334 2.971 -7.678 1.00 69.12 183 ALA A N 1
ATOM 1542 C CA . ALA A 1 183 ? 1.708 2.438 -6.368 1.00 69.12 183 ALA A CA 1
ATOM 1543 C C . ALA A 1 183 ? 0.745 2.876 -5.245 1.00 69.12 183 ALA A C 1
ATOM 1545 O O . ALA A 1 183 ? 0.313 2.035 -4.465 1.00 69.12 183 ALA A O 1
ATOM 1546 N N . HIS A 1 184 ? 0.324 4.143 -5.186 1.00 69.31 184 HIS A N 1
ATOM 1547 C CA . HIS A 1 184 ? -0.583 4.626 -4.135 1.00 69.31 184 HIS A CA 1
ATOM 1548 C C . HIS A 1 184 ? -1.962 3.952 -4.160 1.00 69.31 184 HIS A C 1
ATOM 1550 O O . HIS A 1 184 ? -2.623 3.877 -3.125 1.00 69.31 184 HIS A O 1
ATOM 1556 N N . GLU A 1 185 ? -2.390 3.443 -5.313 1.00 70.56 185 GLU A N 1
ATOM 1557 C CA . GLU A 1 185 ? -3.689 2.794 -5.488 1.00 70.56 185 GLU A CA 1
ATOM 1558 C C . GLU A 1 185 ? -3.642 1.294 -5.177 1.00 70.56 185 GLU A C 1
ATOM 1560 O O . GLU A 1 185 ? -4.632 0.729 -4.704 1.00 70.56 185 GLU A O 1
ATOM 1565 N N . VAL A 1 186 ? 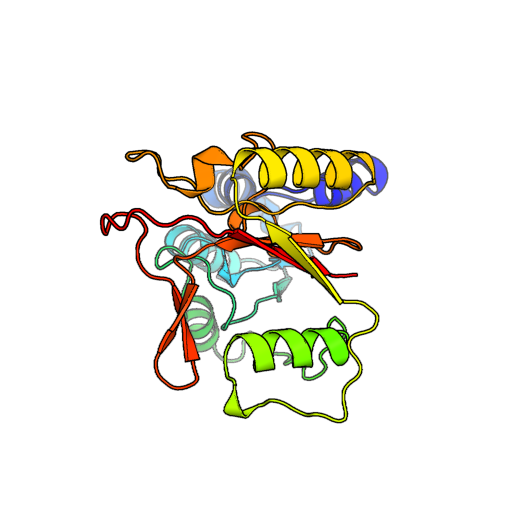-2.493 0.644 -5.393 1.00 75.25 186 VAL A N 1
ATOM 1566 C CA . VAL A 1 186 ? -2.340 -0.812 -5.223 1.00 75.25 186 VAL A CA 1
ATOM 1567 C C . VAL A 1 186 ? -1.757 -1.253 -3.880 1.00 75.25 186 VAL A C 1
ATOM 1569 O O . VAL A 1 186 ? -1.782 -2.442 -3.575 1.00 75.25 186 VAL A O 1
ATOM 1572 N N . ILE A 1 187 ? -1.230 -0.351 -3.047 1.00 70.31 187 ILE A N 1
ATOM 1573 C CA . ILE A 1 187 ? -0.613 -0.754 -1.769 1.00 70.31 187 ILE A CA 1
ATOM 1574 C C . ILE A 1 187 ? -1.661 -1.345 -0.822 1.00 70.31 187 ILE A C 1
ATOM 1576 O O . ILE A 1 187 ? -2.673 -0.720 -0.505 1.00 70.31 187 ILE A O 1
ATOM 1580 N N . GLY A 1 188 ? -1.359 -2.533 -0.298 1.00 68.38 188 GLY A N 1
ATOM 1581 C CA . GLY A 1 188 ? -2.273 -3.331 0.524 1.00 68.38 188 GLY A CA 1
ATOM 1582 C C . GLY A 1 188 ? -3.188 -4.243 -0.299 1.00 68.38 188 GLY A C 1
ATOM 1583 O O . GLY A 1 188 ? -3.957 -5.002 0.282 1.00 68.38 188 GLY A O 1
ATOM 1584 N N . GLN A 1 189 ? -3.096 -4.195 -1.632 1.00 77.44 189 GLN A N 1
ATOM 1585 C CA . GLN A 1 189 ? -3.739 -5.152 -2.526 1.00 77.44 189 GLN A CA 1
ATOM 1586 C C . GLN A 1 189 ? -2.748 -6.240 -2.943 1.00 77.44 189 GLN A C 1
ATOM 1588 O O . GLN A 1 189 ? -1.541 -6.011 -3.048 1.00 77.44 189 GLN A O 1
ATOM 1593 N N . GLU A 1 190 ? -3.279 -7.432 -3.182 1.00 78.56 190 GLU A N 1
ATOM 1594 C CA . GLU A 1 190 ? -2.529 -8.573 -3.689 1.00 78.56 190 GLU A CA 1
ATOM 1595 C C . GLU A 1 190 ? -3.034 -8.906 -5.091 1.00 78.56 190 GLU A C 1
ATOM 1597 O O . GLU A 1 190 ? -4.237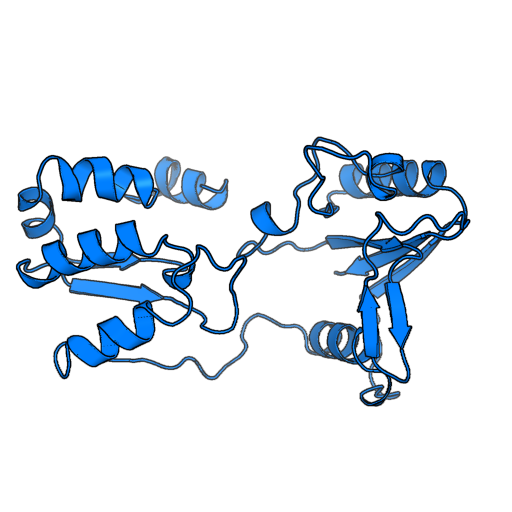 -8.892 -5.352 1.00 78.56 190 GLU A O 1
ATOM 1602 N N . PHE A 1 191 ? -2.091 -9.194 -5.979 1.00 82.75 191 PHE A N 1
ATOM 1603 C CA . PHE A 1 191 ? -2.344 -9.658 -7.332 1.00 82.75 191 PHE A CA 1
ATOM 1604 C C . PHE A 1 191 ? -1.523 -10.917 -7.540 1.00 82.75 191 PHE A C 1
ATOM 1606 O O . PHE A 1 191 ? -0.434 -11.037 -6.957 1.00 82.75 191 PHE A O 1
ATOM 1613 N N . ASP A 1 192 ? -2.056 -11.790 -8.389 1.00 83.81 192 ASP A N 1
ATOM 1614 C CA . ASP A 1 192 ? -1.296 -12.865 -9.004 1.00 83.81 192 ASP A CA 1
ATOM 1615 C C . ASP A 1 192 ? -0.285 -12.183 -9.942 1.00 83.81 192 ASP A C 1
ATOM 1617 O O . ASP A 1 192 ? 0.678 -11.588 -9.478 1.00 83.81 192 ASP A O 1
ATOM 1621 N N . ASN A 1 193 ? -0.568 -12.058 -11.234 1.00 86.12 193 ASN A N 1
ATOM 1622 C CA . ASN A 1 193 ? 0.418 -11.543 -12.183 1.00 86.12 193 ASN A CA 1
ATOM 1623 C C . ASN A 1 193 ? 0.608 -10.013 -12.114 1.00 86.12 193 ASN A C 1
ATOM 1625 O O . ASN A 1 193 ? -0.338 -9.250 -12.337 1.00 86.12 193 ASN A O 1
ATOM 1629 N N . VAL A 1 194 ? 1.845 -9.547 -11.892 1.00 87.06 194 VAL A N 1
ATOM 1630 C CA . VAL A 1 194 ? 2.202 -8.113 -11.835 1.00 87.06 194 VAL A CA 1
ATOM 1631 C C . VAL A 1 194 ? 3.324 -7.777 -12.814 1.00 87.06 194 VAL A C 1
ATOM 1633 O O . VAL A 1 194 ? 4.354 -8.451 -12.864 1.00 87.06 194 VAL A O 1
ATOM 1636 N N . ALA A 1 195 ? 3.167 -6.676 -13.547 1.00 87.56 195 ALA A N 1
ATOM 1637 C CA . ALA A 1 195 ? 4.190 -6.133 -14.434 1.00 87.56 195 ALA A CA 1
ATOM 1638 C C . ALA A 1 195 ? 4.609 -4.725 -13.998 1.00 87.56 195 ALA A C 1
ATOM 1640 O O . ALA A 1 195 ? 3.773 -3.858 -13.739 1.00 87.56 195 ALA A O 1
ATOM 1641 N N . VAL A 1 196 ? 5.920 -4.494 -13.943 1.00 87.06 196 VAL A N 1
ATOM 1642 C CA . VAL A 1 196 ? 6.514 -3.201 -13.593 1.00 87.06 196 VAL A CA 1
ATOM 1643 C C . VAL A 1 196 ? 7.521 -2.821 -14.663 1.00 87.06 196 VAL A C 1
ATOM 1645 O O . VAL A 1 196 ? 8.390 -3.603 -15.044 1.00 87.06 196 VAL A O 1
ATOM 1648 N N . VAL A 1 197 ? 7.433 -1.593 -15.151 1.00 85.69 197 VAL A N 1
ATOM 1649 C CA . VAL A 1 197 ? 8.459 -1.035 -16.029 1.00 85.69 197 VAL A CA 1
ATOM 1650 C C . VAL A 1 197 ? 9.550 -0.427 -15.154 1.00 85.69 197 VAL A C 1
ATOM 1652 O O . VAL A 1 197 ? 9.229 0.218 -14.174 1.00 85.69 197 VAL A O 1
ATOM 1655 N N . ILE A 1 198 ? 10.822 -0.634 -15.489 1.00 85.06 198 ILE A N 1
ATOM 1656 C CA . ILE A 1 198 ? 11.990 0.038 -14.910 1.00 85.06 198 ILE A CA 1
ATOM 1657 C C . ILE A 1 198 ? 12.742 0.698 -16.061 1.00 85.06 198 ILE A C 1
ATOM 1659 O O . ILE A 1 198 ? 13.285 0.045 -16.954 1.00 85.06 198 ILE A O 1
ATOM 1663 N N . ASN A 1 199 ? 12.765 2.020 -16.062 1.00 80.56 199 ASN A N 1
ATOM 1664 C CA . ASN A 1 199 ? 13.422 2.793 -17.107 1.00 80.56 199 ASN A CA 1
ATOM 1665 C C . ASN A 1 199 ? 14.883 3.121 -16.749 1.00 80.56 199 ASN A C 1
ATOM 1667 O O . ASN A 1 199 ? 15.436 2.698 -15.735 1.00 80.56 199 ASN A O 1
ATOM 1671 N N . ASN A 1 200 ? 15.508 3.903 -17.617 1.00 77.81 200 ASN A N 1
ATOM 1672 C CA . ASN A 1 200 ? 16.866 4.423 -17.499 1.00 77.81 200 ASN A CA 1
ATOM 1673 C C . ASN A 1 200 ? 17.107 5.365 -16.304 1.00 77.81 200 ASN A C 1
ATOM 1675 O O . ASN A 1 200 ? 18.263 5.675 -16.031 1.00 77.81 200 ASN A O 1
ATOM 1679 N N . TYR A 1 201 ? 16.068 5.809 -15.591 1.00 80.31 201 TYR A N 1
ATOM 1680 C CA . TYR A 1 201 ? 16.235 6.604 -14.369 1.00 80.31 201 TYR A CA 1
ATOM 1681 C C . TYR A 1 201 ? 16.609 5.744 -13.163 1.00 80.31 201 TYR A C 1
ATOM 1683 O O . TYR A 1 201 ? 17.008 6.279 -12.132 1.00 80.31 201 TYR A O 1
ATOM 1691 N N . PHE A 1 202 ? 16.529 4.417 -13.295 1.00 82.56 202 PHE A N 1
ATOM 1692 C CA . PHE A 1 202 ? 17.029 3.471 -12.310 1.00 82.56 202 PHE A CA 1
ATOM 1693 C C . PHE A 1 202 ? 18.435 3.017 -12.690 1.00 82.56 202 PHE A C 1
ATOM 1695 O O . PHE A 1 202 ? 18.646 2.370 -13.719 1.00 82.56 202 PHE A O 1
ATOM 1702 N N . PHE A 1 203 ? 19.409 3.300 -11.833 1.00 85.06 203 PHE A N 1
ATOM 1703 C CA . PHE A 1 203 ? 20.785 2.863 -12.036 1.00 85.06 203 PHE A CA 1
ATOM 1704 C C . PHE A 1 203 ? 21.455 2.492 -10.722 1.00 85.06 203 PHE A C 1
ATOM 1706 O O . PHE A 1 203 ? 21.041 2.890 -9.637 1.00 85.0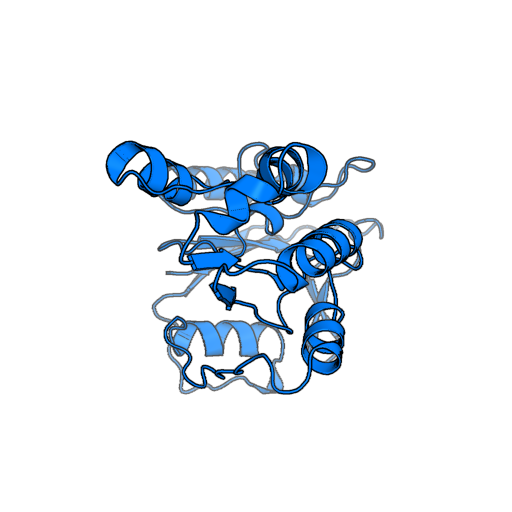6 203 PHE A O 1
ATOM 1713 N N . TYR A 1 204 ? 22.511 1.690 -10.815 1.00 85.69 204 TYR A N 1
ATOM 1714 C CA . TYR A 1 204 ? 23.271 1.306 -9.637 1.00 85.69 204 TYR A CA 1
ATOM 1715 C C . TYR A 1 204 ? 24.315 2.366 -9.314 1.00 85.69 204 TYR A C 1
ATOM 1717 O O . TYR A 1 204 ? 25.243 2.582 -10.093 1.00 85.69 204 TYR A O 1
ATOM 1725 N N . LYS A 1 205 ? 24.212 2.970 -8.130 1.00 87.25 205 LYS A N 1
ATOM 1726 C CA . LYS A 1 205 ? 25.307 3.721 -7.520 1.00 87.25 205 LYS A CA 1
ATOM 1727 C C . LYS A 1 205 ? 26.056 2.776 -6.589 1.00 87.25 205 LYS A C 1
ATOM 1729 O O . LYS A 1 205 ? 25.537 2.365 -5.551 1.00 87.25 205 LYS A O 1
ATOM 1734 N N . ILE A 1 206 ? 27.276 2.410 -6.984 1.00 88.88 206 ILE A N 1
ATOM 1735 C CA . ILE A 1 206 ? 28.083 1.365 -6.336 1.00 88.88 206 ILE A CA 1
ATOM 1736 C C . ILE A 1 206 ? 27.357 0.008 -6.431 1.00 88.88 206 ILE A C 1
ATOM 1738 O O . ILE A 1 206 ? 27.409 -0.650 -7.468 1.00 88.88 206 ILE A O 1
ATOM 1742 N N . VAL A 1 207 ? 26.635 -0.391 -5.383 1.00 89.06 207 VAL A N 1
ATOM 1743 C CA . VAL A 1 207 ? 25.905 -1.671 -5.294 1.00 89.06 207 VAL A CA 1
ATOM 1744 C C . VAL A 1 207 ? 24.402 -1.484 -5.116 1.00 89.06 207 VAL A C 1
ATOM 1746 O O . VAL A 1 207 ? 23.658 -2.456 -5.222 1.00 89.06 207 VAL A O 1
ATOM 1749 N N . ARG A 1 208 ? 23.945 -0.248 -4.870 1.00 88.62 208 ARG A N 1
ATOM 1750 C CA . ARG A 1 208 ? 22.542 0.067 -4.595 1.00 88.62 208 ARG A CA 1
ATOM 1751 C C . A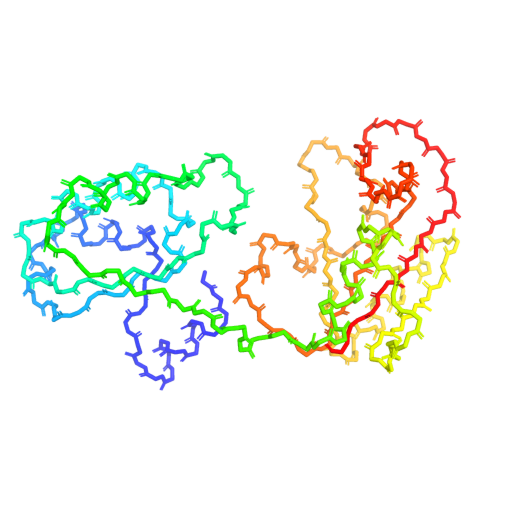RG A 1 208 ? 21.848 0.610 -5.829 1.00 88.62 208 ARG A C 1
ATOM 1753 O O . ARG A 1 208 ? 22.382 1.508 -6.478 1.00 88.62 208 ARG A O 1
ATOM 1760 N N . LEU A 1 209 ? 20.673 0.071 -6.139 1.00 85.69 209 LEU A N 1
ATOM 1761 C CA . LEU A 1 209 ? 19.802 0.644 -7.159 1.00 85.69 209 LEU A CA 1
ATOM 1762 C C . LEU A 1 209 ? 19.207 1.940 -6.611 1.00 85.69 209 LEU A C 1
ATOM 1764 O O . LEU A 1 209 ? 18.610 1.940 -5.535 1.00 85.69 209 LEU A O 1
ATOM 1768 N N . ILE A 1 210 ? 19.387 3.029 -7.344 1.00 82.94 210 ILE A N 1
ATOM 1769 C CA . ILE A 1 210 ? 18.808 4.331 -7.039 1.00 82.94 210 ILE A CA 1
ATOM 1770 C C . ILE A 1 210 ? 17.976 4.806 -8.224 1.00 82.94 210 ILE A C 1
ATOM 1772 O O . ILE A 1 210 ? 18.266 4.454 -9.367 1.00 82.94 210 ILE A O 1
ATOM 1776 N N . GLN A 1 211 ? 16.946 5.591 -7.929 1.00 82.06 211 GLN A N 1
ATOM 1777 C CA . GLN A 1 211 ? 16.141 6.285 -8.922 1.00 82.06 211 GLN A CA 1
ATOM 1778 C C . GLN A 1 211 ? 16.535 7.763 -8.922 1.00 82.06 211 GLN A C 1
ATOM 1780 O O . GLN A 1 211 ? 16.570 8.385 -7.861 1.00 82.06 211 GLN A O 1
ATOM 1785 N N . GLN A 1 212 ? 16.839 8.314 -10.091 1.00 79.44 212 GLN A N 1
ATOM 1786 C CA . GLN A 1 212 ? 17.030 9.751 -10.276 1.00 79.44 212 GLN A CA 1
ATOM 1787 C C . GLN A 1 212 ? 15.708 10.430 -10.638 1.00 79.44 212 GLN A C 1
ATOM 1789 O O . GLN A 1 212 ? 14.837 9.812 -11.256 1.00 79.44 212 GLN A O 1
ATOM 1794 N N . ASP A 1 213 ? 15.564 11.696 -10.237 1.00 69.88 213 ASP A N 1
ATOM 1795 C CA . ASP A 1 213 ? 14.395 12.500 -10.579 1.00 69.88 213 ASP A CA 1
ATOM 1796 C C . ASP A 1 213 ? 14.301 12.653 -12.109 1.00 69.88 213 ASP A C 1
ATOM 1798 O O . ASP A 1 213 ? 15.276 13.069 -12.745 1.00 69.88 213 ASP A O 1
ATOM 1802 N N . PRO A 1 214 ? 13.156 12.318 -12.728 1.00 62.44 214 PRO A N 1
ATOM 1803 C CA . PRO A 1 214 ? 13.005 12.437 -14.167 1.00 62.44 214 PRO A CA 1
ATOM 1804 C C . PRO A 1 214 ? 13.091 13.867 -14.717 1.00 62.44 214 PRO A C 1
ATOM 1806 O O . PRO A 1 214 ? 13.216 14.023 -15.932 1.00 62.44 214 PRO A O 1
ATOM 1809 N N . GLN A 1 215 ? 13.031 14.894 -13.860 1.00 59.69 215 GLN A N 1
ATOM 1810 C CA . GLN A 1 215 ? 13.222 16.296 -14.249 1.00 59.69 215 GLN A CA 1
ATOM 1811 C C . GLN A 1 215 ? 14.675 16.645 -14.603 1.00 59.69 215 GLN A C 1
ATOM 1813 O O . GLN A 1 215 ? 14.916 17.664 -15.250 1.00 59.69 215 GLN A O 1
ATOM 1818 N N . ASP A 1 216 ? 15.638 15.785 -14.265 1.00 54.28 216 ASP A N 1
ATOM 1819 C CA . ASP A 1 216 ? 17.007 15.916 -14.751 1.00 54.28 216 ASP A CA 1
ATOM 1820 C C . ASP A 1 216 ? 17.067 15.467 -16.224 1.00 54.28 216 ASP A C 1
ATOM 1822 O O . ASP A 1 216 ? 16.971 14.279 -16.548 1.00 54.28 216 ASP A O 1
ATOM 1826 N N . HIS A 1 217 ? 17.188 16.430 -17.144 1.00 43.22 217 HIS A N 1
ATOM 1827 C CA . HIS A 1 217 ? 17.199 16.205 -18.592 1.00 43.22 217 HIS A CA 1
ATOM 1828 C C . HIS A 1 217 ? 18.321 15.251 -19.040 1.00 43.22 217 HIS A C 1
ATOM 1830 O O . HIS A 1 217 ? 19.448 15.671 -19.308 1.00 43.22 217 HIS A O 1
ATOM 1836 N N . LEU A 1 218 ? 17.995 13.969 -19.218 1.00 43.97 218 LEU A N 1
ATOM 1837 C CA . LEU A 1 218 ? 18.837 13.007 -19.925 1.00 43.97 218 LEU A CA 1
ATOM 1838 C C . LEU A 1 218 ? 18.049 12.287 -21.021 1.00 43.97 218 LEU A C 1
ATOM 1840 O O . LEU A 1 218 ? 17.019 11.654 -20.810 1.00 43.97 218 LEU A O 1
ATOM 1844 N N . ASN A 1 219 ? 18.595 12.405 -22.223 1.00 46.78 219 ASN A N 1
ATOM 1845 C CA . ASN A 1 219 ? 18.081 11.911 -23.488 1.00 46.78 219 ASN A CA 1
ATOM 1846 C C . ASN A 1 219 ? 18.527 10.446 -23.672 1.00 46.78 219 ASN A C 1
ATOM 1848 O O . ASN A 1 219 ? 19.657 10.243 -24.110 1.00 46.78 219 ASN A O 1
ATOM 1852 N N . ILE A 1 220 ? 17.767 9.414 -23.256 1.00 47.66 220 ILE A N 1
ATOM 1853 C CA . ILE A 1 220 ? 18.298 8.024 -23.278 1.00 47.66 220 ILE A CA 1
ATOM 1854 C C . ILE A 1 220 ? 17.253 6.927 -23.610 1.00 47.66 220 ILE A C 1
ATOM 1856 O O . ILE A 1 220 ? 16.152 6.883 -23.070 1.00 47.66 220 ILE A O 1
ATOM 1860 N N . ASN A 1 221 ? 17.681 6.003 -24.491 1.00 40.38 221 ASN A N 1
ATOM 1861 C CA . ASN A 1 221 ? 16.936 5.008 -25.288 1.00 40.38 221 ASN A CA 1
ATOM 1862 C C . ASN A 1 221 ? 16.848 3.573 -24.701 1.00 40.38 221 ASN A C 1
ATOM 1864 O O . ASN A 1 221 ? 17.085 2.598 -25.421 1.00 40.38 221 ASN A O 1
ATOM 1868 N N . SER A 1 222 ? 16.538 3.372 -23.418 1.00 46.88 222 SER A N 1
ATOM 1869 C CA . SER A 1 222 ? 16.353 1.989 -22.931 1.00 46.88 222 SER A CA 1
ATOM 1870 C C . SER A 1 222 ? 15.375 1.869 -21.774 1.00 46.88 222 SER A C 1
ATOM 1872 O O . SER A 1 222 ? 15.572 2.491 -20.730 1.00 46.88 222 SER A O 1
ATOM 1874 N N . ILE A 1 223 ? 14.366 1.013 -21.942 1.00 53.03 223 ILE A N 1
ATOM 1875 C CA . ILE A 1 223 ? 13.341 0.712 -20.942 1.00 53.03 223 ILE A CA 1
ATOM 1876 C C . ILE A 1 223 ? 13.323 -0.803 -20.720 1.00 53.03 223 ILE A C 1
ATOM 1878 O O . ILE A 1 223 ? 13.263 -1.594 -21.659 1.00 53.03 223 ILE A O 1
ATOM 1882 N N . ARG A 1 224 ? 13.404 -1.231 -19.464 1.00 53.78 224 ARG A N 1
ATOM 1883 C CA . ARG A 1 224 ? 13.421 -2.643 -19.072 1.00 53.78 224 ARG A CA 1
ATOM 1884 C C . ARG A 1 224 ? 12.079 -2.973 -18.433 1.00 53.78 224 ARG A C 1
ATOM 1886 O O . ARG A 1 224 ? 11.645 -2.264 -17.537 1.00 53.78 224 ARG A O 1
ATOM 1893 N N . CYS A 1 225 ? 11.401 -4.020 -18.877 1.00 48.72 225 CYS A N 1
ATOM 1894 C CA . CYS A 1 225 ? 10.158 -4.469 -18.257 1.00 48.72 225 CYS A CA 1
ATOM 1895 C C . CYS A 1 225 ? 10.440 -5.693 -17.381 1.00 48.72 225 CYS A C 1
ATOM 1897 O O . CYS A 1 225 ? 11.115 -6.628 -17.816 1.00 48.72 225 CYS A O 1
ATOM 1899 N N . TYR A 1 226 ? 9.957 -5.644 -16.144 1.00 53.88 226 TYR A N 1
ATOM 1900 C CA . TYR A 1 226 ? 10.112 -6.657 -15.110 1.00 53.88 226 TYR A CA 1
ATOM 1901 C C . TYR A 1 226 ? 8.756 -7.320 -14.855 1.00 53.88 226 TYR A C 1
ATOM 1903 O O . TYR A 1 226 ? 7.736 -6.637 -14.755 1.00 53.88 226 TYR A O 1
ATOM 1911 N N . PHE A 1 227 ? 8.754 -8.643 -14.703 1.00 49.50 227 PHE A N 1
ATOM 1912 C CA . PHE A 1 227 ? 7.545 -9.428 -14.448 1.00 49.50 227 PHE A CA 1
ATOM 1913 C C . PHE A 1 227 ? 7.626 -10.171 -13.122 1.00 49.50 227 PHE A C 1
ATOM 1915 O O . PHE A 1 227 ? 8.703 -10.612 -12.716 1.00 49.50 227 PHE A O 1
ATOM 1922 N N . LYS A 1 228 ? 6.463 -10.350 -12.497 1.00 51.59 228 LYS A N 1
ATOM 1923 C CA . LYS A 1 228 ? 6.228 -11.175 -11.316 1.00 51.59 228 LYS A CA 1
ATOM 1924 C C . LYS A 1 228 ? 4.985 -12.063 -11.538 1.00 51.59 228 LYS A C 1
ATOM 1926 O O . LYS A 1 228 ? 3.989 -11.564 -12.055 1.00 51.59 228 LYS A O 1
ATOM 1931 N N . ILE A 1 229 ? 5.102 -13.325 -11.101 1.00 46.25 229 ILE A N 1
ATOM 1932 C CA . ILE A 1 229 ? 4.058 -14.318 -10.727 1.00 46.25 229 ILE A CA 1
ATOM 1933 C C . ILE A 1 229 ? 2.790 -13.706 -10.179 1.00 46.25 229 ILE A C 1
ATOM 1935 O O . ILE A 1 229 ? 2.961 -12.949 -9.189 1.00 46.25 229 ILE A O 1
#

Sequence (229 aa):
MSNGHYKLKNEYGWKIYSIKDFVKNFINNDTEKINSIDFIIFDEAQRTYSNQMEKILSVLQDKSAKCIFSYDPNQFLGEYENKGKIEKWIDSIGDQYKIYHLKGKIRTNKELSAFVQNLFDKNKINPNIEYKNFYLQYFTKAKDVKMFCDVLKNNGWQVLNYTSSIYNVLPYDSYQSDYDFNAHEVIGQEFDNVAVVINNYFFYKIVRLIQQDPQDHLNINSIRCYFKI